Protein AF-0000000066706378 (afdb_homodimer)

Structure (mmCIF, N/CA/C/O backbone):
data_AF-0000000066706378-model_v1
#
loop_
_entity.id
_entity.type
_entity.pdbx_description
1 polymer 'WIF domain-containing protein'
#
loop_
_atom_site.group_PDB
_atom_site.id
_atom_site.type_symbol
_atom_site.label_atom_id
_atom_site.label_alt_id
_atom_site.label_comp_id
_atom_site.label_asym_id
_atom_site.label_entity_id
_atom_site.label_seq_id
_atom_site.pdbx_PDB_ins_code
_atom_site.Cartn_x
_atom_site.Cartn_y
_atom_site.Cartn_z
_atom_site.occupancy
_atom_site.B_iso_or_equiv
_atom_site.auth_seq_id
_atom_site.auth_comp_id
_atom_site.auth_asym_id
_atom_site.auth_atom_id
_atom_site.pdbx_PDB_model_num
ATOM 1 N N . MET A 1 1 ? 3.412 -16.844 8.828 1 58.19 1 MET A N 1
ATOM 2 C CA . MET A 1 1 ? 3.039 -16.953 7.422 1 58.19 1 MET A CA 1
ATOM 3 C C . MET A 1 1 ? 4.176 -16.5 6.516 1 58.19 1 MET A C 1
ATOM 5 O O . MET A 1 1 ? 4.812 -15.477 6.777 1 58.19 1 MET A O 1
ATOM 9 N N . ILE A 1 2 ? 4.672 -17.453 5.68 1 81.69 2 ILE A N 1
ATOM 10 C CA . ILE A 1 2 ? 5.859 -17.172 4.887 1 81.69 2 ILE A CA 1
ATOM 11 C C . ILE A 1 2 ? 5.453 -16.547 3.551 1 81.69 2 ILE A C 1
ATOM 13 O O . ILE A 1 2 ? 4.691 -17.156 2.789 1 81.69 2 ILE A O 1
ATOM 17 N N . ARG A 1 3 ? 5.906 -15.391 3.307 1 87.81 3 ARG A N 1
ATOM 18 C CA . ARG A 1 3 ? 5.648 -14.688 2.055 1 87.81 3 ARG A CA 1
ATOM 19 C C . ARG A 1 3 ? 6.484 -15.258 0.917 1 87.81 3 ARG A C 1
ATOM 21 O O . ARG A 1 3 ? 7.703 -15.398 1.042 1 87.81 3 ARG A O 1
ATOM 28 N N . THR A 1 4 ? 5.785 -15.656 -0.143 1 93.62 4 THR A N 1
ATOM 29 C CA . THR A 1 4 ? 6.477 -16.125 -1.337 1 93.62 4 THR A CA 1
ATOM 30 C C . THR A 1 4 ? 6.672 -14.984 -2.334 1 93.62 4 THR A C 1
ATOM 32 O O . THR A 1 4 ? 7.742 -14.852 -2.928 1 93.62 4 THR A O 1
ATOM 35 N N . LEU A 1 5 ? 5.668 -14.172 -2.496 1 97.62 5 LEU A N 1
ATOM 36 C CA . LEU A 1 5 ? 5.703 -13.023 -3.396 1 97.62 5 LEU A CA 1
ATOM 37 C C . LEU A 1 5 ? 4.883 -11.867 -2.836 1 97.62 5 LEU A C 1
ATOM 39 O O . LEU A 1 5 ? 3.738 -12.062 -2.418 1 97.62 5 LEU A O 1
ATOM 43 N N . GLY A 1 6 ? 5.441 -10.68 -2.811 1 96.5 6 GLY A N 1
ATOM 44 C CA . GLY A 1 6 ? 4.664 -9.555 -2.318 1 96.5 6 GLY A CA 1
ATOM 45 C C . GLY A 1 6 ? 5.34 -8.219 -2.547 1 96.5 6 GLY A C 1
ATOM 46 O O . GLY A 1 6 ? 6.383 -8.148 -3.195 1 96.5 6 GLY A O 1
ATOM 47 N N . LEU A 1 7 ? 4.668 -7.141 -2.09 1 94.81 7 LEU A N 1
ATOM 48 C CA . LEU A 1 7 ? 5.121 -5.758 -2.164 1 94.81 7 LEU A CA 1
ATOM 49 C C . LEU A 1 7 ? 5.117 -5.109 -0.784 1 94.81 7 LEU A C 1
ATOM 51 O O . LEU A 1 7 ? 4.207 -5.344 0.016 1 94.81 7 LEU A O 1
ATOM 55 N N . ASP A 1 8 ? 6.215 -4.344 -0.589 1 91.19 8 ASP A N 1
ATOM 56 C CA . ASP A 1 8 ? 6.195 -3.43 0.549 1 91.19 8 ASP A CA 1
ATOM 57 C C . ASP A 1 8 ? 6.008 -1.985 0.09 1 91.19 8 ASP A C 1
ATOM 59 O O . ASP A 1 8 ? 6.832 -1.457 -0.663 1 91.19 8 ASP A O 1
ATOM 63 N N . VAL A 1 9 ? 4.992 -1.391 0.544 1 89.06 9 VAL A N 1
ATOM 64 C CA . VAL A 1 9 ? 4.641 -0.058 0.067 1 89.06 9 VAL A CA 1
ATOM 65 C C . VAL A 1 9 ? 4.641 0.927 1.234 1 89.06 9 VAL A C 1
ATOM 67 O O . VAL A 1 9 ? 4.16 0.609 2.324 1 89.06 9 VAL A O 1
ATOM 70 N N . GLN A 1 10 ? 5.262 2.018 0.931 1 87.69 10 GLN A N 1
ATOM 71 C CA . GLN A 1 10 ? 5.234 3.104 1.903 1 87.69 10 GLN A CA 1
ATOM 72 C C . GLN A 1 10 ? 4.395 4.273 1.396 1 87.69 10 GLN A C 1
ATOM 74 O O . GLN A 1 10 ? 4.609 4.762 0.284 1 87.69 10 GLN A O 1
ATOM 79 N N . LEU A 1 11 ? 3.443 4.699 2.182 1 91 11 LEU A N 1
ATOM 80 C CA . LEU A 1 11 ? 2.66 5.902 1.92 1 91 11 LEU A CA 1
ATOM 81 C C . LEU A 1 11 ? 3.039 7.02 2.889 1 91 11 LEU A C 1
ATOM 83 O O . LEU A 1 11 ? 2.732 6.941 4.082 1 91 11 LEU A O 1
ATOM 87 N N . ASN A 1 12 ? 3.727 7.984 2.291 1 92.31 12 ASN A N 1
ATOM 88 C CA . ASN A 1 12 ? 4.148 9.117 3.104 1 92.31 12 ASN A CA 1
ATOM 89 C C . ASN A 1 12 ? 3.207 10.312 2.941 1 92.31 12 ASN A C 1
ATOM 91 O O . ASN A 1 12 ? 3.275 11.031 1.945 1 92.31 12 ASN A O 1
ATOM 95 N N . TYR A 1 13 ? 2.41 10.57 3.963 1 96.31 13 TYR A N 1
ATOM 96 C CA . TYR A 1 13 ? 1.39 11.609 3.873 1 96.31 13 TYR A CA 1
ATOM 97 C C . TYR A 1 13 ? 1.967 12.977 4.23 1 96.31 13 TYR A C 1
ATOM 99 O O . TYR A 1 13 ? 1.551 14 3.676 1 96.31 13 TYR A O 1
ATOM 107 N N . ILE A 1 14 ? 2.852 12.961 5.227 1 96.25 14 ILE A N 1
ATOM 108 C CA . ILE A 1 14 ? 3.568 14.172 5.609 1 96.25 14 ILE A CA 1
ATOM 109 C C . ILE A 1 14 ? 5.07 13.891 5.645 1 96.25 14 ILE A C 1
ATOM 111 O O . ILE A 1 14 ? 5.512 12.93 6.27 1 96.25 14 ILE A O 1
ATOM 115 N N . GLU A 1 15 ? 5.793 14.734 4.918 1 92.12 15 GLU A N 1
ATOM 116 C CA . GLU A 1 15 ? 7.254 14.664 4.914 1 92.12 15 GLU A CA 1
ATOM 117 C C . GLU A 1 15 ? 7.867 16.016 5.262 1 92.12 15 GLU A C 1
ATOM 119 O O . GLU A 1 15 ? 7.582 17.016 4.602 1 92.12 15 GLU A O 1
ATOM 124 N N . ASN A 1 16 ? 8.625 16 6.305 1 85.75 16 ASN A N 1
ATOM 125 C CA . ASN A 1 16 ? 9.281 17.219 6.75 1 85.75 16 ASN A CA 1
ATOM 126 C C . ASN A 1 16 ? 8.266 18.328 7.043 1 85.75 16 ASN A C 1
ATOM 128 O O . ASN A 1 16 ? 8.508 19.5 6.738 1 85.75 16 ASN A O 1
ATOM 132 N N . GLY A 1 17 ? 7.07 17.844 7.492 1 84.69 17 GLY A N 1
ATOM 133 C CA . GLY A 1 17 ? 6.039 18.812 7.859 1 84.69 17 GLY A CA 1
ATOM 134 C C . GLY A 1 17 ? 5.176 19.234 6.684 1 84.69 17 GLY A C 1
ATOM 135 O O . GLY A 1 17 ? 4.219 19.984 6.855 1 84.69 17 GLY A O 1
ATOM 136 N N . PHE A 1 18 ? 5.496 18.75 5.547 1 89.81 18 PHE A N 1
ATOM 137 C CA . PHE A 1 18 ? 4.734 19.109 4.355 1 89.81 18 PHE A CA 1
ATOM 138 C C . PHE A 1 18 ? 3.85 17.953 3.914 1 89.81 18 PHE A C 1
ATOM 140 O O . PHE A 1 18 ? 4.297 16.812 3.861 1 89.81 18 PHE A O 1
ATOM 147 N N . VAL A 1 19 ? 2.613 18.359 3.58 1 95.31 19 VAL A N 1
ATOM 148 C CA . VAL A 1 19 ? 1.642 17.359 3.146 1 95.31 19 VAL A CA 1
ATOM 149 C C . VAL A 1 19 ? 1.973 16.891 1.729 1 95.31 19 VAL A C 1
ATOM 151 O O . VAL A 1 19 ? 2.195 17.719 0.837 1 95.31 19 VAL A O 1
ATOM 154 N N . ASN A 1 20 ? 2.045 15.578 1.586 1 92.25 20 ASN A N 1
ATOM 155 C CA . ASN A 1 20 ? 2.156 15.008 0.248 1 92.25 20 ASN A CA 1
ATOM 156 C C . ASN A 1 20 ? 0.795 14.922 -0.44 1 92.25 20 ASN A C 1
ATOM 158 O O . ASN A 1 20 ? 0.028 13.992 -0.195 1 92.25 20 ASN A O 1
ATOM 162 N N . LEU A 1 21 ? 0.526 15.844 -1.298 1 87.56 21 LEU A N 1
ATOM 163 C CA . LEU A 1 21 ? -0.794 15.969 -1.904 1 87.56 21 LEU A CA 1
ATOM 164 C C . LEU A 1 21 ? -1.111 14.758 -2.773 1 87.56 21 LEU A C 1
ATOM 166 O O . LEU A 1 21 ? -2.277 14.391 -2.932 1 87.56 21 LEU A O 1
ATOM 170 N N . TYR A 1 22 ? -0.114 14.195 -3.256 1 82.5 22 TYR A N 1
ATOM 171 C CA . TYR A 1 22 ? -0.312 13.023 -4.102 1 82.5 22 TYR A CA 1
ATOM 172 C C . TYR A 1 22 ? -0.734 11.82 -3.273 1 82.5 22 TYR A C 1
ATOM 174 O O . TYR A 1 22 ? -1.646 11.086 -3.654 1 82.5 22 TYR A O 1
ATOM 182 N N . SER A 1 23 ? -0.077 11.664 -2.219 1 88.19 23 SER A N 1
ATOM 183 C CA . SER A 1 23 ? -0.324 10.5 -1.369 1 88.19 23 SER A CA 1
ATOM 184 C C . SER A 1 23 ? -1.689 10.594 -0.695 1 88.19 23 SER A C 1
ATOM 186 O O . SER A 1 23 ? -2.305 9.57 -0.389 1 88.19 23 SER A O 1
ATOM 188 N N . VAL A 1 24 ? -2.18 11.773 -0.604 1 93.25 24 VAL A N 1
ATOM 189 C CA . VAL A 1 24 ? -3.428 11.922 0.136 1 93.25 24 VAL A CA 1
ATOM 190 C C . VAL A 1 24 ? -4.609 11.906 -0.832 1 93.25 24 VAL A C 1
ATOM 192 O O . VAL A 1 24 ? -5.762 11.789 -0.413 1 93.25 24 VAL A O 1
ATOM 195 N N . LYS A 1 25 ? -4.34 11.984 -2.031 1 88.5 25 LYS A N 1
ATOM 196 C CA . LYS A 1 25 ? -5.363 12.203 -3.051 1 88.5 25 LYS A CA 1
ATOM 197 C C . LYS A 1 25 ? -6.23 10.969 -3.238 1 88.5 25 LYS A C 1
ATOM 199 O O . LYS A 1 25 ? -7.441 11.07 -3.436 1 88.5 25 LYS A O 1
ATOM 204 N N . PHE A 1 26 ? -5.688 9.812 -3.188 1 86.56 26 PHE A N 1
ATOM 205 C CA . PHE A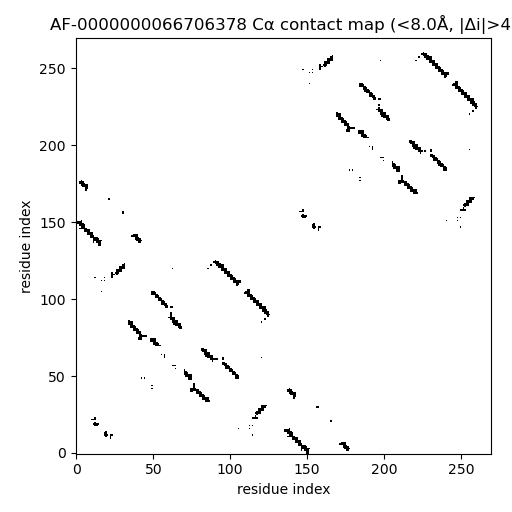 1 26 ? -6.418 8.594 -3.533 1 86.56 26 PHE A CA 1
ATOM 206 C C . PHE A 1 26 ? -6.75 7.789 -2.283 1 86.56 26 PHE A C 1
ATOM 208 O O . PHE A 1 26 ? -5.949 7.723 -1.35 1 86.56 26 PHE A O 1
ATOM 215 N N . PRO A 1 27 ? -7.895 7.152 -2.395 1 91.75 27 PRO A N 1
ATOM 216 C CA . PRO A 1 27 ? -8.273 6.348 -1.233 1 91.75 27 PRO A CA 1
ATOM 217 C C . PRO A 1 27 ? -7.438 5.078 -1.093 1 91.75 27 PRO A C 1
ATOM 219 O O . PRO A 1 27 ? -7.012 4.5 -2.096 1 91.75 27 PRO A O 1
ATOM 222 N N . TYR A 1 28 ? -7.23 4.715 0.095 1 91.62 28 TYR A N 1
ATOM 223 C CA . TYR A 1 28 ? -6.617 3.428 0.403 1 91.62 28 TYR A CA 1
ATOM 224 C C . TYR A 1 28 ? -7.676 2.363 0.664 1 91.62 28 TYR A C 1
ATOM 226 O O . TYR A 1 28 ? -8.523 2.525 1.546 1 91.62 28 TYR A O 1
ATOM 234 N N . ARG A 1 29 ? -7.555 1.325 -0.078 1 90.5 29 ARG A N 1
ATOM 235 C CA . ARG A 1 29 ? -8.523 0.241 0.059 1 90.5 29 ARG A CA 1
ATOM 236 C C . ARG A 1 29 ? -8.07 -0.768 1.109 1 90.5 29 ARG A C 1
ATOM 238 O O . ARG A 1 29 ? -6.922 -1.212 1.097 1 90.5 29 ARG A O 1
ATOM 245 N N . ILE A 1 30 ? -9.047 -1.119 1.934 1 92.06 30 ILE A N 1
ATOM 246 C CA . ILE A 1 30 ? -8.781 -2.07 3.008 1 92.06 30 ILE A CA 1
ATOM 247 C C . ILE A 1 30 ? -9.625 -3.328 2.801 1 92.06 30 ILE A C 1
ATOM 249 O O . ILE A 1 30 ? -10.852 -3.289 2.924 1 92.06 30 ILE A O 1
ATOM 253 N N . ASN A 1 31 ? -8.953 -4.391 2.582 1 87.75 31 ASN A N 1
ATOM 254 C CA . ASN A 1 31 ? -9.648 -5.645 2.324 1 87.75 31 ASN A CA 1
ATOM 255 C C . ASN A 1 31 ? -10.391 -6.137 3.564 1 87.75 31 ASN A C 1
ATOM 257 O O . ASN A 1 31 ? -10.047 -5.766 4.688 1 87.75 31 ASN A O 1
ATOM 261 N N . SER A 1 32 ? -11.289 -7.023 3.322 1 87.56 32 SER A N 1
ATOM 262 C CA . SER A 1 32 ? -12.117 -7.535 4.406 1 87.56 32 SER A CA 1
ATOM 263 C C . SER A 1 32 ? -11.289 -8.305 5.426 1 87.56 32 SER A C 1
ATOM 265 O O . SER A 1 32 ? -11.617 -8.328 6.613 1 87.56 32 SER A O 1
ATOM 267 N N . SER A 1 33 ? -10.195 -8.859 4.934 1 82.94 33 SER A N 1
ATOM 268 C CA . SER A 1 33 ? -9.375 -9.703 5.797 1 82.94 33 SER A CA 1
ATOM 269 C C . SER A 1 33 ? -8.461 -8.859 6.684 1 82.94 33 SER A C 1
ATOM 271 O O . SER A 1 33 ? -7.828 -9.375 7.602 1 82.94 33 SER A O 1
ATOM 273 N N . ILE A 1 34 ? -8.375 -7.637 6.379 1 87 34 ILE A N 1
ATOM 274 C CA . ILE A 1 34 ? -7.531 -6.727 7.145 1 87 34 ILE A CA 1
ATOM 275 C C . ILE A 1 34 ? -8.375 -5.988 8.18 1 87 34 ILE A C 1
ATOM 277 O O . ILE A 1 34 ? -9.398 -5.391 7.84 1 87 34 ILE A O 1
ATOM 281 N N . SER A 1 35 ? -7.906 -6.016 9.367 1 90.69 35 SER A N 1
ATOM 282 C CA . SER A 1 35 ? -8.75 -5.457 10.414 1 90.69 35 SER A CA 1
ATOM 283 C C . SER A 1 35 ? -8.227 -4.109 10.891 1 90.69 35 SER A C 1
ATOM 285 O O . SER A 1 35 ? -8.93 -3.371 11.586 1 90.69 35 SER A O 1
ATOM 287 N N . TYR A 1 36 ? -7.031 -3.848 10.555 1 94.19 36 TYR A N 1
ATOM 288 C CA . TYR A 1 36 ? -6.516 -2.568 11.031 1 94.19 36 TYR A CA 1
ATOM 289 C C . TYR A 1 36 ? -5.488 -2.004 10.062 1 94.19 36 TYR A C 1
ATOM 291 O O . TYR A 1 36 ? -4.918 -2.74 9.25 1 94.19 36 TYR A O 1
ATOM 299 N N . VAL A 1 37 ? -5.285 -0.715 10.211 1 95.5 37 VAL A N 1
ATOM 300 C CA . VAL A 1 3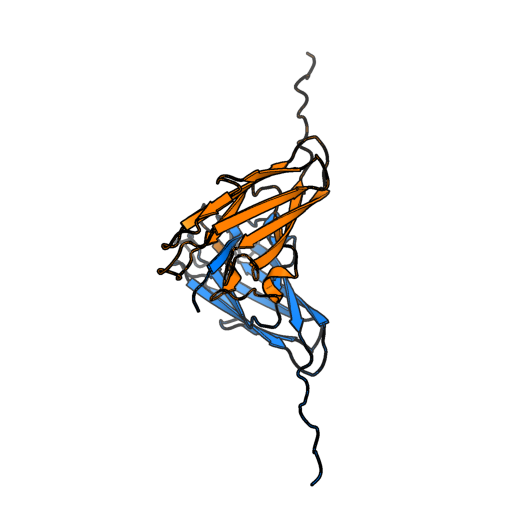7 ? -4.219 0.002 9.516 1 95.5 37 VAL A CA 1
ATOM 301 C C . VAL A 1 37 ? -3.246 0.595 10.539 1 95.5 37 VAL A C 1
ATOM 303 O O . VAL A 1 37 ? -3.666 1.205 11.523 1 95.5 37 VAL A O 1
ATOM 306 N N . GLN A 1 38 ? -1.994 0.413 10.258 1 96.31 38 GLN A N 1
ATOM 307 C CA . GLN A 1 38 ? -0.98 0.912 11.18 1 96.31 38 GLN A CA 1
ATOM 308 C C . GLN A 1 38 ? -0.273 2.139 10.609 1 96.31 38 GLN A C 1
ATOM 310 O O . GLN A 1 38 ? 0.337 2.068 9.539 1 96.31 38 GLN A O 1
ATOM 315 N N . PHE A 1 39 ? -0.291 3.178 11.359 1 97.62 39 PHE A N 1
ATOM 316 C CA . PHE A 1 39 ? 0.39 4.422 11.016 1 97.62 39 PHE A CA 1
ATOM 317 C C . PHE A 1 39 ? 1.718 4.535 11.758 1 97.62 39 PHE A C 1
ATOM 319 O O . PHE A 1 39 ? 1.888 3.953 12.828 1 97.62 39 PHE A O 1
ATOM 326 N N . SER A 1 40 ? 2.641 5.254 11.164 1 97.31 40 SER A N 1
ATOM 327 C CA . SER A 1 40 ? 3.855 5.711 11.828 1 97.31 40 SER A CA 1
ATOM 328 C C . SER A 1 40 ? 3.99 7.227 11.758 1 97.31 40 SER A C 1
ATOM 330 O O . SER A 1 40 ? 3.664 7.84 10.742 1 97.31 40 SER A O 1
ATOM 332 N N . TRP A 1 41 ? 4.48 7.754 12.922 1 97.12 41 TRP A N 1
ATOM 333 C CA . TRP A 1 41 ? 4.57 9.211 12.914 1 97.12 41 TRP A CA 1
ATOM 334 C C . TRP A 1 41 ? 5.562 9.695 13.969 1 97.12 41 TRP A C 1
ATOM 336 O O . TRP A 1 41 ? 5.871 8.969 14.922 1 97.12 41 TRP A O 1
ATOM 346 N N . ASN A 1 42 ? 6.098 10.867 13.695 1 96.94 42 ASN A N 1
ATOM 347 C CA . ASN A 1 42 ? 6.918 11.602 14.656 1 96.94 42 ASN A CA 1
ATOM 348 C C . ASN A 1 42 ? 7.098 13.062 14.234 1 96.94 42 ASN A C 1
ATOM 350 O O . ASN A 1 42 ? 6.73 13.438 13.117 1 96.94 42 ASN A O 1
ATOM 354 N N . THR A 1 43 ? 7.613 13.844 15.109 1 95.12 43 THR A N 1
ATOM 355 C CA . THR A 1 43 ? 8 15.219 14.797 1 95.12 43 THR A CA 1
ATOM 356 C C . THR A 1 43 ? 9.461 15.461 15.164 1 95.12 43 THR A C 1
ATOM 358 O O . THR A 1 43 ? 9.984 14.852 16.094 1 95.12 43 THR A O 1
ATOM 361 N N . LYS A 1 44 ? 10.039 16.328 14.414 1 93.25 44 LYS A N 1
ATOM 362 C CA . LYS A 1 44 ? 11.414 16.719 14.695 1 93.25 44 LYS A CA 1
ATOM 363 C C . LYS A 1 44 ? 11.477 18.078 15.406 1 93.25 44 LYS A C 1
ATOM 365 O O . LYS A 1 44 ? 12.562 18.594 15.664 1 93.25 44 LYS A O 1
ATOM 370 N N . VAL A 1 45 ? 10.383 18.547 15.641 1 92.5 45 VAL A N 1
ATOM 371 C CA . VAL A 1 45 ? 10.312 19.812 16.375 1 92.5 45 VAL A CA 1
ATOM 372 C C . VAL A 1 45 ? 10.586 19.562 17.859 1 92.5 45 VAL A C 1
ATOM 374 O O . VAL A 1 45 ? 9.742 19.016 18.562 1 92.5 45 VAL A O 1
ATOM 377 N N . VAL A 1 46 ? 11.727 20.047 18.312 1 92.56 46 VAL A N 1
ATOM 378 C CA . VAL A 1 46 ? 12.148 19.703 19.672 1 92.56 46 VAL A CA 1
ATOM 379 C C . VAL A 1 46 ? 11.898 20.891 20.609 1 92.56 46 VAL A C 1
ATOM 381 O O . VAL A 1 46 ? 11.875 20.719 21.828 1 92.56 46 VAL A O 1
ATOM 384 N N . ASN A 1 47 ? 11.711 22.047 20.094 1 93.69 47 ASN A N 1
ATOM 385 C CA . ASN A 1 47 ? 11.633 23.234 20.922 1 93.69 47 ASN A CA 1
ATOM 386 C C . ASN A 1 47 ? 10.219 23.453 21.453 1 93.69 47 ASN A C 1
ATOM 388 O O . ASN A 1 47 ? 10.008 24.312 22.328 1 93.69 47 ASN A O 1
ATOM 392 N N . ARG A 1 48 ? 9.289 22.828 20.953 1 94.5 48 ARG A N 1
ATOM 393 C CA . ARG A 1 48 ? 7.922 22.875 21.453 1 94.5 48 ARG A CA 1
ATOM 394 C C . ARG A 1 48 ? 7.168 21.594 21.125 1 94.5 48 ARG A C 1
ATOM 396 O O . ARG A 1 48 ? 7.539 20.875 20.188 1 94.5 48 ARG A O 1
ATOM 403 N N . SER A 1 49 ? 6.047 21.453 21.828 1 96.31 49 SER A N 1
ATOM 404 C CA . SER A 1 49 ? 5.207 20.297 21.531 1 96.31 49 SER A CA 1
ATOM 405 C C . SER A 1 49 ? 4.316 20.562 20.312 1 96.31 49 SER A C 1
ATOM 407 O O . SER A 1 49 ? 3.77 21.656 20.156 1 96.31 49 SER A O 1
ATOM 409 N N . VAL A 1 50 ? 4.238 19.547 19.531 1 96.81 50 VAL A N 1
ATOM 410 C CA . VAL A 1 50 ? 3.266 19.562 18.438 1 96.81 50 VAL A CA 1
ATOM 411 C C . VAL A 1 50 ? 2.021 18.781 18.844 1 96.81 50 VAL A C 1
ATOM 413 O O . VAL A 1 50 ? 2.104 17.594 19.141 1 96.81 50 VAL A O 1
ATOM 416 N N . HIS A 1 51 ? 0.906 19.453 18.828 1 98.06 51 HIS A N 1
ATOM 417 C CA . HIS A 1 51 ? -0.345 18.812 19.219 1 98.06 51 HIS A CA 1
ATOM 418 C C . HIS A 1 51 ? -1.115 18.312 18 1 98.06 51 HIS A C 1
ATOM 420 O O . HIS A 1 51 ? -1.027 18.906 16.922 1 98.06 51 HIS A O 1
ATOM 426 N N . TYR A 1 52 ? -1.842 17.234 18.234 1 98.19 52 TYR A N 1
ATOM 427 C CA . TYR A 1 52 ? -2.662 16.703 17.156 1 98.19 52 TYR A CA 1
ATOM 428 C C . TYR A 1 52 ? -4.117 16.562 17.594 1 98.19 52 TYR A C 1
ATOM 430 O O . TYR A 1 52 ? -4.406 16.469 18.781 1 98.19 52 TYR A O 1
ATOM 438 N N . THR A 1 53 ? -4.973 16.594 16.625 1 98.56 53 THR A N 1
ATOM 439 C CA . THR A 1 53 ? -6.371 16.188 16.719 1 98.56 53 THR A CA 1
ATOM 440 C C . THR A 1 53 ? -6.723 15.211 15.586 1 98.56 53 THR A C 1
ATOM 442 O O . THR A 1 53 ? -6.391 15.453 14.43 1 98.56 53 THR A O 1
ATOM 445 N N . ILE A 1 54 ? -7.355 14.086 15.906 1 98.75 54 ILE A N 1
ATOM 446 C CA . ILE A 1 54 ? -7.805 13.109 14.922 1 98.75 54 ILE A CA 1
ATOM 447 C C . ILE A 1 54 ? -9.328 13.008 14.961 1 98.75 54 ILE A C 1
ATOM 449 O O . ILE A 1 54 ? -9.922 12.867 16.031 1 98.75 54 ILE A O 1
ATOM 453 N N . ARG A 1 55 ? -9.898 13.102 13.82 1 98.56 55 ARG A N 1
ATOM 454 C CA . ARG A 1 55 ? -11.336 12.922 13.672 1 98.56 55 ARG A CA 1
ATOM 455 C C . ARG A 1 55 ? -11.648 11.891 12.586 1 98.56 55 ARG A C 1
ATOM 457 O O . ARG A 1 55 ? -11.148 11.992 11.461 1 98.56 55 ARG A O 1
ATOM 464 N N . ILE A 1 56 ? -12.477 10.93 12.945 1 98.44 56 ILE A N 1
ATOM 465 C CA . ILE A 1 56 ? -12.859 9.891 12 1 98.44 56 ILE A CA 1
ATOM 466 C C . ILE A 1 56 ? -14.344 9.992 11.68 1 98.44 56 ILE A C 1
ATOM 468 O O . ILE A 1 56 ? -15.18 10.047 12.594 1 98.44 56 ILE A O 1
ATOM 472 N N . ILE A 1 57 ? -14.594 10.047 10.406 1 97.75 57 ILE A N 1
ATOM 473 C CA . ILE A 1 57 ? -15.969 10.172 9.938 1 97.75 57 ILE A CA 1
ATOM 474 C C . ILE A 1 57 ? -16.359 8.93 9.133 1 97.75 57 ILE A C 1
ATOM 476 O O . ILE A 1 57 ? -15.648 8.539 8.203 1 97.75 57 ILE A O 1
ATOM 480 N N . THR A 1 58 ? -17.438 8.312 9.523 1 96.38 58 THR A N 1
ATOM 481 C CA . THR A 1 58 ? -18.016 7.207 8.773 1 96.38 58 THR A CA 1
ATOM 482 C C . THR A 1 58 ? -19.359 7.609 8.164 1 96.38 58 THR A C 1
ATOM 484 O O . THR A 1 58 ? -20.141 8.336 8.789 1 96.38 58 THR A O 1
ATOM 487 N N . TYR A 1 59 ? -19.641 7.055 7 1 94.94 59 TYR A N 1
ATOM 488 C CA . TYR A 1 59 ? -20.859 7.434 6.289 1 94.94 59 TYR A CA 1
ATOM 489 C C . TYR A 1 59 ? -21.891 6.312 6.336 1 94.94 59 TYR A C 1
ATOM 491 O O . TYR A 1 59 ? -23.031 6.48 5.871 1 94.94 59 TYR A O 1
ATOM 499 N N . ASP A 1 60 ? -21.516 5.207 6.777 1 95 60 ASP A N 1
ATOM 500 C CA . ASP A 1 60 ? -22.375 4.035 6.922 1 95 60 ASP A CA 1
ATOM 501 C C . ASP A 1 60 ? -22.078 3.307 8.234 1 95 60 ASP A C 1
ATOM 503 O O . ASP A 1 60 ? -20.922 3.178 8.641 1 95 60 ASP A O 1
ATOM 507 N N . ASN A 1 61 ? -23.109 2.801 8.859 1 93.69 61 ASN A N 1
ATOM 508 C CA . ASN A 1 61 ? -22.969 2.158 10.164 1 93.69 61 ASN A CA 1
ATOM 509 C C . ASN A 1 61 ? -22.453 0.73 10.031 1 93.69 61 ASN A C 1
ATOM 511 O O . ASN A 1 61 ? -22.188 0.06 11.031 1 93.69 61 ASN A O 1
ATOM 515 N N . SER A 1 62 ? -22.219 0.367 8.82 1 94.56 62 SER A N 1
ATOM 516 C CA . SER A 1 62 ? -21.766 -1 8.586 1 94.56 62 SER A CA 1
ATOM 517 C C . SER A 1 62 ? -20.281 -1.145 8.898 1 94.56 62 SER A C 1
ATOM 519 O O . SER A 1 62 ? -19.75 -2.258 8.922 1 94.56 62 SER A O 1
ATOM 521 N N . VAL A 1 63 ? -19.625 -0.073 9.102 1 96.06 63 VAL A N 1
ATOM 522 C CA . VAL A 1 63 ? -18.219 -0.108 9.477 1 96.06 63 VAL A CA 1
ATOM 523 C C . VAL A 1 63 ? -17.969 0.827 10.656 1 96.06 63 VAL A C 1
ATOM 525 O O . VAL A 1 63 ? -18.484 1.942 10.695 1 96.06 63 VAL A O 1
ATOM 528 N N . THR A 1 64 ? -17.188 0.344 11.594 1 95.81 64 THR A N 1
ATOM 529 C CA . THR A 1 64 ? -16.844 1.141 12.766 1 95.81 64 THR A CA 1
ATOM 530 C C . THR A 1 64 ? -15.336 1.243 12.93 1 95.81 64 THR A C 1
ATOM 532 O O . THR A 1 64 ? -14.664 0.238 13.164 1 95.81 64 THR A O 1
ATOM 535 N N . PRO A 1 65 ? -14.859 2.402 12.836 1 97.06 65 PRO A N 1
ATOM 536 C CA . PRO A 1 65 ? -13.438 2.604 13.125 1 97.06 65 PRO A CA 1
ATOM 537 C C . PRO A 1 65 ? -13.156 2.727 14.625 1 97.06 65 PRO A C 1
ATOM 539 O O . PRO A 1 65 ? -13.961 3.305 15.359 1 97.06 65 PRO A O 1
ATOM 542 N N . LEU A 1 66 ? -12.062 2.15 15.031 1 97.19 66 LEU A N 1
ATOM 543 C CA . LEU A 1 66 ? -11.602 2.248 16.406 1 97.19 66 LEU A CA 1
ATOM 544 C C . LEU A 1 66 ? -10.18 2.811 16.469 1 97.19 66 LEU A C 1
ATOM 546 O O . LEU A 1 66 ? -9.234 2.164 16.016 1 97.19 66 LEU A O 1
ATOM 550 N N . LEU A 1 67 ? -10.117 3.986 16.984 1 97.81 67 LEU A N 1
ATOM 551 C CA . LEU A 1 67 ? -8.82 4.625 17.156 1 97.81 67 LEU A CA 1
ATOM 552 C C . LEU A 1 67 ? -8.156 4.137 18.453 1 97.81 67 LEU A C 1
ATOM 554 O O . LEU A 1 67 ? -8.711 4.281 19.531 1 97.81 67 LEU A O 1
ATOM 558 N N . ARG A 1 68 ? -6.898 3.645 18.359 1 96.56 68 ARG A N 1
ATOM 559 C CA . ARG A 1 68 ? -6.25 3.018 19.516 1 96.56 68 ARG A CA 1
ATOM 560 C C . ARG A 1 68 ? -5.309 3.994 20.203 1 96.56 68 ARG A C 1
ATOM 562 O O . ARG A 1 68 ? -4.34 3.58 20.844 1 96.56 68 ARG A O 1
ATOM 569 N N . ILE A 1 69 ? -5.461 5.207 20.047 1 97.81 69 ILE A N 1
ATOM 570 C CA . ILE A 1 69 ? -4.805 6.305 20.75 1 97.81 69 ILE A CA 1
ATOM 571 C C . ILE A 1 69 ? -5.82 7.406 21.047 1 97.81 69 ILE A C 1
ATOM 573 O O . ILE A 1 69 ? -6.926 7.406 20.5 1 97.81 69 ILE A O 1
ATOM 577 N N . PRO A 1 70 ? -5.492 8.281 21.953 1 98.31 70 PRO A N 1
ATOM 578 C CA . PRO A 1 70 ? -6.398 9.414 22.141 1 98.31 70 PRO A CA 1
ATOM 579 C C . PRO A 1 70 ? -6.598 10.234 20.875 1 98.31 70 PRO A C 1
ATOM 581 O O . PRO A 1 70 ? -5.68 10.344 20.062 1 98.31 70 PRO A O 1
ATOM 584 N N . SER A 1 71 ? -7.789 10.836 20.734 1 98.38 71 SER A N 1
ATOM 585 C CA . SER A 1 71 ? -8.109 11.625 19.562 1 98.38 71 SER A CA 1
ATOM 586 C C . SER A 1 71 ? -7.352 12.953 19.562 1 98.38 71 SER A C 1
ATOM 588 O O . SER A 1 71 ? -7.289 13.641 18.531 1 98.38 71 SER A O 1
ATOM 590 N N . THR A 1 72 ? -6.867 13.328 20.766 1 98.56 72 THR A N 1
ATOM 591 C CA . THR A 1 72 ? -6.012 14.5 20.891 1 98.56 72 THR A CA 1
ATOM 592 C C . THR A 1 72 ? -4.785 14.188 21.734 1 98.56 72 THR A C 1
ATOM 594 O O . THR A 1 72 ? -4.828 13.305 22.594 1 98.56 72 THR A O 1
ATOM 597 N N . GLY A 1 73 ? -3.699 14.82 21.438 1 98.25 73 GLY A N 1
ATOM 598 C CA . GLY A 1 73 ? -2.484 14.609 22.203 1 98.25 73 GLY A CA 1
ATOM 599 C C . GLY A 1 73 ? -1.264 15.258 21.578 1 98.25 73 GLY A C 1
ATOM 600 O O . GLY A 1 73 ? -1.375 16.297 20.922 1 98.25 73 GLY A O 1
ATOM 601 N N . LYS A 1 74 ? -0.122 14.75 21.969 1 98 74 LYS A N 1
ATOM 602 C CA . LYS A 1 74 ? 1.153 15.258 21.469 1 98 74 LYS A CA 1
ATOM 603 C C . LYS A 1 74 ? 1.792 14.266 20.5 1 98 74 LYS A C 1
ATOM 605 O O . LYS A 1 74 ? 1.762 13.055 20.719 1 98 74 LYS A O 1
ATOM 610 N N . VAL A 1 75 ? 2.33 14.789 19.469 1 97.31 75 VAL A N 1
ATOM 611 C CA . VAL A 1 75 ? 3.088 13.961 18.531 1 97.31 75 VAL A CA 1
ATOM 612 C C . VAL A 1 75 ? 4.414 13.555 19.172 1 97.31 75 VAL A C 1
ATOM 614 O O . VAL A 1 75 ? 5.117 14.383 19.75 1 97.31 75 VAL A O 1
ATOM 617 N N . PRO A 1 76 ? 4.785 12.344 19.062 1 97.75 76 PRO A N 1
ATOM 618 C CA . PRO A 1 76 ? 6.023 11.906 19.703 1 97.75 76 PRO A CA 1
ATOM 619 C C . PRO A 1 76 ? 7.273 12.398 18.984 1 97.75 76 PRO A C 1
ATOM 621 O O . PRO A 1 76 ? 7.242 12.633 17.781 1 97.75 76 PRO A O 1
ATOM 624 N N . LEU A 1 77 ? 8.391 12.453 19.703 1 96.19 77 LEU A N 1
ATOM 625 C CA . LEU A 1 77 ? 9.68 12.852 19.141 1 96.19 77 LEU A CA 1
ATOM 626 C C . LEU A 1 77 ? 10.391 11.672 18.5 1 96.19 77 LEU A C 1
ATOM 628 O O . LEU A 1 77 ? 11.211 11.852 17.594 1 96.19 77 LEU A O 1
ATOM 632 N N . LYS A 1 78 ? 10.109 10.523 18.969 1 96.31 78 LYS A N 1
ATOM 633 C CA . LYS A 1 78 ? 10.617 9.305 18.344 1 96.31 78 LYS A CA 1
ATOM 634 C C . LYS A 1 78 ? 9.555 8.664 17.453 1 96.31 78 LYS A C 1
ATOM 636 O O . LYS A 1 78 ? 8.359 8.883 17.641 1 96.31 78 LYS A O 1
ATOM 641 N N . ILE A 1 79 ? 9.992 7.902 16.547 1 96.06 79 ILE A N 1
ATOM 642 C CA . ILE A 1 79 ? 9.055 7.227 15.664 1 96.06 79 ILE A CA 1
ATOM 643 C C . ILE A 1 79 ? 8.195 6.254 16.469 1 96.06 79 ILE A C 1
ATOM 645 O O . ILE A 1 79 ? 8.719 5.375 17.156 1 96.06 79 ILE A O 1
ATOM 649 N N . GLU A 1 80 ? 6.902 6.406 16.406 1 97.31 80 GLU A N 1
ATOM 650 C CA . GLU A 1 80 ? 5.938 5.516 17.031 1 97.31 80 GLU A CA 1
ATOM 651 C C . GLU A 1 80 ? 4.84 5.109 16.062 1 97.31 80 GLU A C 1
ATOM 653 O O . GLU A 1 80 ? 4.695 5.711 14.992 1 97.31 80 GLU A O 1
ATOM 658 N N . THR A 1 81 ? 4.238 4.016 16.453 1 97.5 81 THR A N 1
ATOM 659 C CA . THR A 1 81 ? 3.146 3.539 15.617 1 97.5 81 THR A CA 1
ATOM 660 C C . THR A 1 81 ? 1.82 3.598 16.375 1 97.5 81 THR A C 1
ATOM 6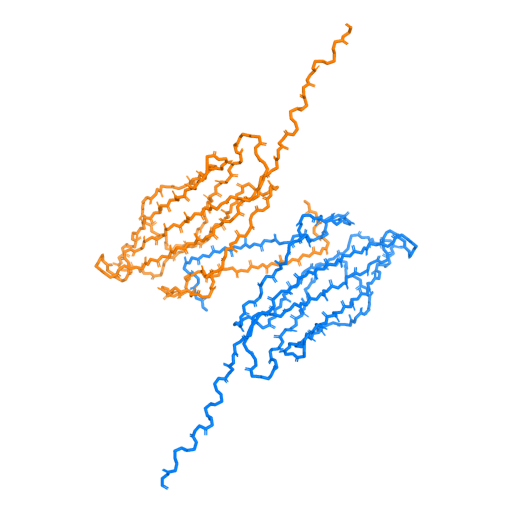62 O O . THR A 1 81 ? 1.8 3.631 17.609 1 97.5 81 THR A O 1
ATOM 665 N N . PHE A 1 82 ? 0.68 3.711 15.656 1 97.62 82 PHE A N 1
ATOM 666 C CA . PHE A 1 82 ? -0.668 3.553 16.188 1 97.62 82 PHE A CA 1
ATOM 667 C C . PHE A 1 82 ? -1.59 2.92 15.156 1 97.62 82 PHE A C 1
ATOM 669 O O . PHE A 1 82 ? -1.285 2.922 13.961 1 97.62 82 PHE A O 1
ATOM 676 N N . ASN A 1 83 ? -2.693 2.434 15.648 1 97.06 83 ASN A N 1
ATOM 677 C CA . ASN A 1 83 ? -3.596 1.702 14.766 1 97.06 83 ASN A CA 1
ATOM 678 C C . ASN A 1 83 ? -4.988 2.324 14.742 1 97.06 83 ASN A C 1
ATOM 680 O O . ASN A 1 83 ? -5.449 2.859 15.75 1 97.06 83 ASN A O 1
ATOM 684 N N . ILE A 1 84 ? -5.484 2.234 13.617 1 97.75 84 ILE A N 1
ATOM 685 C CA . ILE A 1 84 ? -6.934 2.354 13.5 1 97.75 84 ILE A CA 1
ATOM 686 C C . ILE A 1 84 ? -7.535 1.01 13.094 1 97.75 84 ILE A C 1
ATOM 688 O O . ILE A 1 84 ? -7.16 0.44 12.07 1 97.75 84 ILE A O 1
ATOM 692 N N . GLU A 1 85 ? -8.422 0.578 13.875 1 97.38 85 GLU A N 1
ATOM 693 C CA . GLU A 1 85 ? -9.117 -0.671 13.578 1 97.38 85 GLU A CA 1
ATOM 694 C C . GLU A 1 85 ? -10.43 -0.41 12.852 1 97.38 85 GLU A C 1
ATOM 696 O O . GLU A 1 85 ? -11.148 0.54 13.172 1 97.38 85 GLU A O 1
ATOM 701 N N . TYR A 1 86 ? -10.648 -1.272 11.922 1 96.25 86 TYR A N 1
ATOM 702 C CA . TYR A 1 86 ? -11.898 -1.193 11.164 1 96.25 86 TYR A CA 1
ATOM 703 C C . TYR A 1 86 ? -12.703 -2.477 11.312 1 96.25 86 TYR A C 1
ATOM 705 O O . TYR A 1 86 ? -12.297 -3.537 10.844 1 96.25 86 TYR A O 1
ATOM 713 N N . ARG A 1 87 ? -13.875 -2.295 11.852 1 94.25 87 ARG A N 1
ATOM 714 C CA . ARG A 1 87 ? -14.734 -3.455 12.094 1 94.25 87 ARG A CA 1
ATOM 715 C C . ARG A 1 87 ? -15.977 -3.41 11.203 1 94.25 87 ARG A C 1
ATOM 717 O O . ARG A 1 87 ? -16.703 -2.418 11.203 1 94.25 87 ARG A O 1
ATOM 724 N N . CYS A 1 88 ? -16.141 -4.418 10.492 1 94.88 88 CYS A N 1
ATOM 725 C CA . CYS A 1 88 ? -17.391 -4.57 9.742 1 94.88 88 CYS A CA 1
ATOM 726 C C . CYS A 1 88 ? -18.531 -4.973 10.672 1 94.88 88 CYS A C 1
ATOM 728 O O . CYS A 1 88 ? -18.391 -5.906 11.461 1 94.88 88 CYS A O 1
ATOM 730 N N . VAL A 1 89 ? -19.625 -4.188 10.555 1 90.62 89 VAL A N 1
ATOM 731 C CA . VAL A 1 89 ? -20.781 -4.426 11.414 1 90.62 89 VAL A CA 1
ATOM 732 C C . VAL A 1 89 ? -21.984 -4.797 10.555 1 90.62 89 VAL A C 1
ATOM 734 O O . VAL A 1 89 ? -22.219 -4.188 9.516 1 90.62 89 VAL A O 1
ATOM 737 N N . GLY A 1 90 ? -22.719 -5.84 11.047 1 86.75 90 GLY A N 1
ATOM 738 C CA . GLY A 1 90 ? -23.953 -6.195 10.375 1 86.75 90 GLY A CA 1
ATOM 739 C C . GLY A 1 90 ? -23.766 -7.227 9.273 1 86.75 90 GLY A C 1
ATOM 740 O O . GLY A 1 90 ? -22.906 -8.102 9.383 1 86.75 90 GLY A O 1
ATOM 741 N N . ILE A 1 91 ? -24.734 -7.18 8.195 1 86.25 91 ILE A N 1
ATOM 742 C CA . ILE A 1 91 ? -24.781 -8.258 7.215 1 86.25 91 ILE A CA 1
ATOM 743 C C . ILE A 1 91 ? -24.562 -7.691 5.812 1 86.25 91 ILE A C 1
ATOM 745 O O . ILE A 1 91 ? -24.766 -8.391 4.816 1 86.25 91 ILE A O 1
ATOM 749 N N . LYS A 1 92 ? -24.141 -6.488 5.75 1 89.94 92 LYS A N 1
ATOM 750 C CA . LYS A 1 92 ? -24 -5.867 4.438 1 89.94 92 LYS A CA 1
ATOM 751 C C . LYS A 1 92 ? -22.641 -6.203 3.812 1 89.94 92 LYS A C 1
ATOM 753 O O . LYS A 1 92 ? -21.625 -6.23 4.504 1 89.94 92 LYS A O 1
ATOM 758 N N . THR A 1 93 ? -22.656 -6.484 2.555 1 92.31 93 THR A N 1
ATOM 759 C CA . THR A 1 93 ? -21.469 -6.633 1.726 1 92.31 93 THR A CA 1
ATOM 760 C C . THR A 1 93 ? -21.25 -5.387 0.871 1 92.31 93 THR A C 1
ATOM 762 O O . THR A 1 93 ? -22.188 -4.855 0.283 1 92.31 93 THR A O 1
ATOM 765 N N . GLY A 1 94 ? -20.047 -4.91 0.853 1 93.31 94 GLY A N 1
ATOM 766 C CA . GLY A 1 94 ? -19.766 -3.766 0.001 1 93.31 94 GLY A CA 1
ATOM 767 C C . GLY A 1 94 ? -18.562 -2.969 0.448 1 93.31 94 GLY A C 1
ATOM 768 O O . GLY A 1 94 ? -17.781 -3.432 1.278 1 93.31 94 GLY A O 1
ATOM 769 N N . LYS A 1 95 ? -18.359 -1.949 -0.219 1 94.25 95 LYS A N 1
ATOM 770 C CA . LYS A 1 95 ? -17.297 -0.985 0.07 1 94.25 95 LYS A CA 1
ATOM 771 C C . LYS A 1 95 ? -17.828 0.174 0.911 1 94.25 95 LYS A C 1
ATOM 773 O O . LYS A 1 95 ? -18.828 0.796 0.559 1 94.25 95 LYS A O 1
ATOM 778 N N . PHE A 1 96 ? -17.094 0.542 1.95 1 96.44 96 PHE A N 1
ATOM 779 C CA . PHE A 1 96 ? -17.547 1.594 2.854 1 96.44 96 PHE A CA 1
ATOM 780 C C . PHE A 1 96 ? -16.453 2.639 3.053 1 96.44 96 PHE A C 1
ATOM 782 O O . PHE A 1 96 ? -15.336 2.305 3.439 1 96.44 96 PHE A O 1
ATOM 789 N N . ASP A 1 97 ? -16.828 3.844 2.861 1 96.81 97 ASP A N 1
ATOM 790 C CA . ASP A 1 97 ? -15.875 4.949 2.9 1 96.81 97 ASP A CA 1
ATOM 791 C C . ASP A 1 97 ? -15.695 5.469 4.324 1 96.81 97 ASP A C 1
ATOM 793 O O . ASP A 1 97 ? -16.672 5.586 5.074 1 96.81 97 ASP A O 1
ATOM 797 N N . ILE A 1 98 ? -14.531 5.711 4.602 1 97.56 98 ILE A N 1
ATOM 798 C CA . ILE A 1 98 ? -14.148 6.312 5.875 1 97.56 98 ILE A CA 1
ATOM 799 C C . ILE A 1 98 ? -13.195 7.48 5.633 1 97.56 98 ILE A C 1
ATOM 801 O O . ILE A 1 98 ? -12.289 7.387 4.805 1 97.56 98 ILE A O 1
ATOM 805 N N . GLN A 1 99 ? -13.461 8.531 6.297 1 98.19 99 GLN A N 1
ATOM 806 C CA . GLN A 1 99 ? -12.57 9.688 6.223 1 98.19 99 GLN A CA 1
ATOM 807 C C . GLN A 1 99 ? -11.828 9.891 7.539 1 98.19 99 GLN A C 1
ATOM 809 O O . GLN A 1 99 ? -12.438 9.945 8.602 1 98.19 99 GLN A O 1
ATOM 814 N N . VAL A 1 100 ? -10.523 9.984 7.461 1 98.44 100 VAL A N 1
ATOM 815 C CA . VAL A 1 100 ? -9.688 10.234 8.633 1 98.44 100 VAL A CA 1
ATOM 816 C C . VAL A 1 100 ? -9.016 11.594 8.508 1 98.44 100 VAL A C 1
ATOM 818 O O . VAL A 1 100 ? -8.188 11.805 7.613 1 98.44 10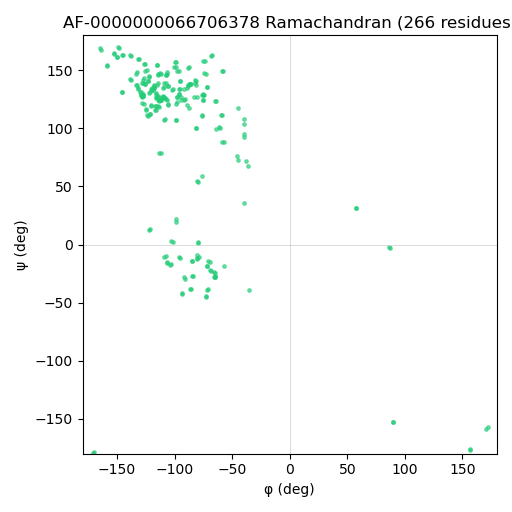0 VAL A O 1
ATOM 821 N N . ASN A 1 101 ? -9.312 12.5 9.461 1 98.62 101 ASN A N 1
ATOM 822 C CA . ASN A 1 101 ? -8.758 13.852 9.438 1 98.62 101 ASN A CA 1
ATOM 823 C C . ASN A 1 101 ? -7.734 14.055 10.547 1 98.62 101 ASN A C 1
ATOM 825 O O . ASN A 1 101 ? -8.016 13.797 11.711 1 98.62 101 ASN A O 1
ATOM 829 N N . PHE A 1 102 ? -6.598 14.477 10.133 1 98.56 102 PHE A N 1
ATOM 830 C CA . PHE A 1 102 ? -5.543 14.852 11.07 1 98.56 102 PHE A CA 1
ATOM 831 C C . PHE A 1 102 ? -5.332 16.359 11.07 1 98.56 102 PHE A C 1
ATOM 833 O O . PHE A 1 102 ? -5.234 16.984 10 1 98.56 102 PHE A O 1
ATOM 840 N N . ILE A 1 103 ? -5.211 16.891 12.211 1 98.06 103 ILE A N 1
ATOM 841 C CA . ILE A 1 103 ? -4.867 18.297 12.367 1 98.06 103 ILE A CA 1
ATOM 842 C C . ILE A 1 103 ? -3.678 18.438 13.312 1 98.06 103 ILE A C 1
ATOM 844 O O . ILE A 1 103 ? -3.697 17.922 14.43 1 98.06 103 ILE A O 1
ATOM 848 N N . PHE A 1 104 ? -2.713 19.125 12.891 1 97.94 104 PHE A N 1
ATOM 849 C CA . PHE A 1 104 ? -1.524 19.375 13.695 1 97.94 104 PHE A CA 1
ATOM 850 C C . PHE A 1 104 ? -1.342 20.875 13.93 1 97.94 104 PHE A C 1
ATOM 852 O O . PHE A 1 104 ? -1.495 21.672 13.008 1 97.94 104 PHE A O 1
ATOM 859 N N . ASP A 1 105 ? -1.08 21.234 15.148 1 96.5 105 ASP A N 1
ATOM 860 C CA . ASP A 1 105 ? -0.843 22.656 15.422 1 96.5 105 ASP A CA 1
ATOM 861 C C . ASP A 1 105 ? 0.582 23.047 15.047 1 96.5 105 ASP A C 1
ATOM 863 O O . ASP A 1 105 ? 1.32 23.594 15.883 1 96.5 105 ASP A O 1
ATOM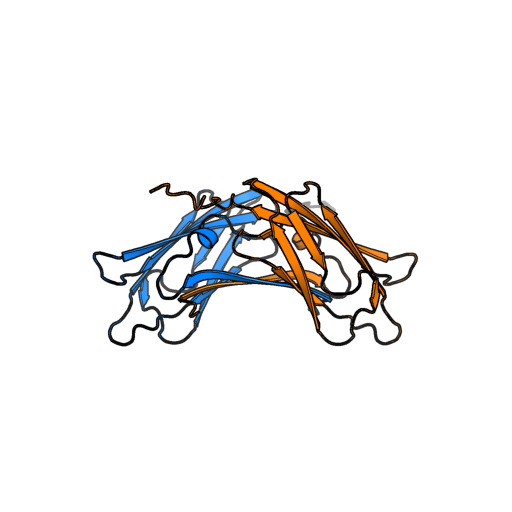 867 N N . TRP A 1 106 ? 0.93 22.812 13.953 1 93.25 106 TRP A N 1
ATOM 868 C CA . TRP A 1 106 ? 2.199 23.172 13.328 1 93.25 106 TRP A CA 1
ATOM 869 C C . TRP A 1 106 ? 1.971 23.891 12.008 1 93.25 106 TRP A C 1
ATOM 871 O O . TRP A 1 106 ? 1.166 23.453 11.18 1 93.25 106 TRP A O 1
ATOM 881 N N . PRO A 1 107 ? 2.812 24.953 11.68 1 93.44 107 PRO A N 1
ATOM 882 C CA . PRO A 1 107 ? 3.857 25.562 12.5 1 93.44 107 PRO A CA 1
ATOM 883 C C . PRO A 1 107 ? 3.291 26.375 13.672 1 93.44 107 PRO A C 1
ATOM 885 O O . PRO A 1 107 ? 4.027 26.734 14.594 1 93.44 107 PRO A O 1
ATOM 888 N N . SER A 1 108 ? 1.937 26.703 13.656 1 91.62 108 SER A N 1
ATOM 889 C CA . SER A 1 108 ? 1.276 27.391 14.758 1 91.62 108 SER A CA 1
ATOM 890 C C . SER A 1 108 ? -0.182 26.969 14.883 1 91.62 108 SER A C 1
ATOM 892 O O . SER A 1 108 ? -0.696 26.234 14.039 1 91.62 108 SER A O 1
ATOM 894 N N . SER A 1 109 ? -0.783 27.391 16 1 91.62 109 SER A N 1
ATOM 895 C CA . SER A 1 109 ? -2.189 27.062 16.219 1 91.62 109 SER A CA 1
ATOM 896 C C . SER A 1 109 ? -3.076 27.734 15.172 1 91.62 109 SER A C 1
ATOM 898 O O . SER A 1 109 ? -4.152 27.234 14.844 1 91.62 109 SER A O 1
ATOM 900 N N . THR A 1 110 ? -2.596 28.828 14.602 1 93.75 110 THR A N 1
ATOM 901 C CA . THR A 1 110 ? -3.363 29.578 13.617 1 93.75 110 THR A CA 1
ATOM 902 C C . THR A 1 110 ? -3.061 29.078 12.203 1 93.75 110 THR A C 1
ATOM 904 O O . THR A 1 110 ? -3.889 29.219 11.305 1 93.75 110 THR A O 1
ATOM 907 N N . ASN A 1 111 ? -1.898 28.609 12.016 1 94.19 111 ASN A N 1
ATOM 908 C CA . ASN A 1 111 ? -1.476 28.016 10.75 1 94.19 111 ASN A CA 1
ATOM 909 C C . ASN A 1 111 ? -1.241 26.516 10.883 1 94.19 111 ASN A C 1
ATOM 911 O O . ASN A 1 111 ? -0.098 26.062 10.852 1 94.19 111 ASN A O 1
ATOM 915 N N . GLN A 1 112 ? -2.309 25.859 10.875 1 96.75 112 GLN A N 1
ATOM 916 C CA . GLN A 1 112 ? -2.275 24.438 11.18 1 96.75 112 GLN A CA 1
ATOM 917 C C . GLN A 1 112 ? -2.023 23.609 9.922 1 96.75 112 GLN A C 1
ATOM 919 O O . GLN A 1 112 ? -2.33 24.047 8.812 1 96.75 112 GLN A O 1
ATOM 924 N N . THR A 1 113 ? -1.425 22.453 10.109 1 96.75 113 THR A N 1
ATOM 925 C CA . THR A 1 113 ? -1.355 21.438 9.07 1 96.75 113 THR A CA 1
ATOM 926 C C . THR A 1 113 ? -2.545 20.484 9.156 1 96.75 113 THR A C 1
ATOM 928 O O . THR A 1 113 ? -2.807 19.906 10.211 1 96.75 113 THR A O 1
ATOM 931 N N . LYS A 1 114 ? -3.246 20.391 8 1 97.25 114 LYS A N 1
ATOM 932 C CA . LYS A 1 114 ? -4.422 19.531 7.949 1 97.25 114 LYS A CA 1
ATOM 933 C C . LYS A 1 114 ? -4.273 18.469 6.859 1 97.25 114 LYS A C 1
ATOM 935 O O . LYS A 1 114 ? -3.861 18.781 5.738 1 97.25 114 LYS A O 1
ATOM 940 N N . VAL A 1 115 ? -4.531 17.219 7.227 1 97.75 115 VAL A N 1
ATOM 941 C CA . VAL A 1 115 ? -4.492 16.094 6.297 1 97.75 115 VAL A CA 1
ATOM 942 C C . VAL A 1 115 ? -5.801 15.312 6.379 1 97.75 115 VAL A C 1
ATOM 944 O O . VAL A 1 115 ? -6.238 14.93 7.469 1 97.75 115 VAL A O 1
ATOM 947 N N . SER A 1 116 ? -6.379 15.125 5.242 1 97.5 116 SER A N 1
ATOM 948 C CA . SER A 1 116 ? -7.582 14.305 5.16 1 97.5 116 SER A CA 1
ATOM 949 C C . SER A 1 116 ? -7.344 13.055 4.316 1 97.5 116 SER A C 1
ATOM 951 O O . SER A 1 116 ? -7.039 13.156 3.125 1 97.5 116 SER A O 1
ATOM 953 N N . LEU A 1 117 ? -7.5 11.961 4.926 1 97.69 117 LEU A N 1
ATOM 954 C CA . LEU A 1 117 ? -7.297 10.688 4.246 1 97.69 117 LEU A CA 1
ATOM 955 C C . LEU A 1 117 ? -8.625 9.992 3.984 1 97.69 117 LEU A C 1
ATOM 957 O O . LEU A 1 117 ? -9.531 10.031 4.824 1 97.69 117 LEU A O 1
ATOM 961 N N . LYS A 1 118 ? -8.648 9.312 2.883 1 95.69 118 LYS A N 1
ATOM 962 C CA . LYS A 1 118 ? -9.82 8.516 2.545 1 95.69 118 LYS A CA 1
ATOM 963 C C . LYS A 1 118 ? -9.484 7.023 2.547 1 95.69 118 LYS A C 1
ATOM 965 O O . LYS A 1 118 ? -8.562 6.59 1.859 1 95.69 118 LYS A O 1
ATOM 970 N N . HIS A 1 119 ? -10.227 6.285 3.332 1 96.25 119 HIS A N 1
ATOM 971 C CA . HIS A 1 119 ? -10.125 4.832 3.355 1 96.25 119 HIS A CA 1
ATOM 972 C C . HIS A 1 119 ? -11.406 4.18 2.852 1 96.25 119 HIS A C 1
ATOM 974 O O . HIS A 1 119 ? -12.5 4.723 3.031 1 96.25 119 HIS A O 1
ATOM 980 N N . GLU A 1 120 ? -11.219 3.07 2.209 1 95 120 GLU A N 1
ATOM 981 C CA . GLU A 1 120 ? -12.336 2.232 1.781 1 95 120 GLU A CA 1
ATOM 982 C C . GLU A 1 120 ? -12.234 0.83 2.373 1 95 120 GLU A C 1
ATOM 984 O O . GLU A 1 120 ? -11.391 0.033 1.951 1 95 120 GLU A O 1
ATOM 989 N N . LYS A 1 121 ? -13.133 0.553 3.211 1 94.75 121 LYS A N 1
ATOM 990 C CA . LYS A 1 121 ? -13.156 -0.766 3.836 1 94.75 121 LYS A CA 1
ATOM 991 C C . LYS A 1 121 ? -14.141 -1.69 3.133 1 94.75 121 LYS A C 1
ATOM 993 O O . LYS A 1 121 ? -15.305 -1.334 2.945 1 94.75 121 LYS A O 1
ATOM 998 N N . LEU A 1 122 ? -13.633 -2.84 2.754 1 92.19 122 LEU A N 1
ATOM 999 C CA . LEU A 1 122 ? -14.516 -3.863 2.205 1 92.19 122 LEU A CA 1
ATOM 1000 C C . LEU A 1 122 ? -15.078 -4.75 3.314 1 92.19 122 LEU A C 1
ATOM 1002 O O . LEU A 1 122 ? -14.352 -5.125 4.238 1 92.19 122 LEU A O 1
ATOM 1006 N N . CYS A 1 123 ? -16.344 -5.008 3.186 1 93.88 123 CYS A N 1
ATOM 1007 C CA . CYS A 1 123 ? -17.016 -5.926 4.105 1 93.88 123 CYS A CA 1
ATOM 1008 C C . CYS A 1 123 ? -17.766 -7.004 3.342 1 93.88 123 CYS A C 1
ATOM 1010 O O . CYS A 1 123 ? -18.344 -6.734 2.285 1 93.88 123 CYS A O 1
ATOM 1012 N N . LEU A 1 124 ? -17.672 -8.211 3.865 1 89.5 124 LEU A N 1
ATOM 1013 C CA . LEU A 1 124 ? -18.422 -9.344 3.328 1 89.5 124 LEU A CA 1
ATOM 1014 C C . LEU A 1 124 ? -19.438 -9.852 4.348 1 89.5 124 LEU A C 1
ATOM 1016 O O . LEU A 1 124 ? -19.141 -9.914 5.543 1 89.5 124 LEU A O 1
ATOM 1020 N N . ALA A 1 125 ? -20.609 -10.133 3.814 1 81.75 125 ALA A N 1
ATOM 1021 C CA . ALA A 1 125 ? -21.656 -10.664 4.672 1 81.75 125 ALA A CA 1
ATOM 1022 C C . ALA A 1 125 ? -21.219 -11.961 5.34 1 81.75 125 ALA A C 1
ATOM 1024 O O . ALA A 1 125 ? -20.562 -12.797 4.719 1 81.75 125 ALA A O 1
ATOM 1025 N N . GLN A 1 126 ? -21.047 -11.875 6.594 1 67.31 126 GLN A N 1
ATOM 1026 C CA . GLN A 1 126 ? -20.781 -13.125 7.301 1 67.31 126 GLN A CA 1
ATOM 1027 C C . GLN A 1 126 ? -21.953 -14.102 7.148 1 67.31 126 GLN A C 1
ATOM 1029 O O . GLN A 1 126 ? -23.109 -13.695 7.133 1 67.31 126 GLN A O 1
ATOM 1034 N N . THR A 1 127 ? -21.891 -15.039 6.328 1 52.06 127 THR A N 1
ATOM 1035 C CA . THR A 1 127 ? -22.922 -16.062 6.289 1 52.06 127 THR A CA 1
ATOM 1036 C C . THR A 1 127 ? -23.375 -16.438 7.699 1 52.06 127 THR A C 1
ATOM 1038 O O . THR A 1 127 ? -22.547 -16.781 8.547 1 52.06 127 THR A O 1
ATOM 1041 N N . LEU A 1 128 ? -24.344 -15.867 8.234 1 47.88 128 LEU A N 1
ATOM 1042 C CA . LEU A 1 128 ? -25 -16.438 9.398 1 47.88 128 LEU A CA 1
ATOM 1043 C C . LEU A 1 128 ? -25.25 -17.922 9.211 1 47.88 128 LEU A C 1
ATOM 1045 O O . LEU A 1 128 ? -25.891 -18.344 8.234 1 47.88 128 LEU A O 1
ATOM 1049 N N . ARG A 1 129 ? -24.281 -18.797 9.32 1 45.59 129 ARG A N 1
ATOM 1050 C CA . ARG A 1 129 ? -24.625 -20.219 9.445 1 45.59 129 ARG A CA 1
ATOM 1051 C C . ARG A 1 129 ? -25.844 -20.406 10.344 1 45.59 129 ARG A C 1
ATOM 1053 O O . ARG A 1 129 ? -25.719 -20.516 11.562 1 45.59 129 ARG A O 1
ATOM 1060 N N . GLY A 1 130 ? -26.844 -19.672 10.453 1 41.78 130 GLY A N 1
ATOM 1061 C CA . GLY A 1 130 ? -28 -20.016 11.25 1 41.78 130 GLY A CA 1
ATOM 1062 C C . GLY A 1 130 ? -28.625 -21.344 10.844 1 41.78 130 GLY A C 1
ATOM 1063 O O . GLY A 1 130 ? -29.75 -21.656 11.242 1 41.78 130 GLY A O 1
ATOM 1064 N N . THR A 1 131 ? -28.422 -22.016 9.617 1 41.62 131 THR A N 1
ATOM 1065 C CA . THR A 1 131 ? -29.5 -22.953 9.312 1 41.62 131 THR A CA 1
ATOM 1066 C C . THR A 1 131 ? -29.547 -24.062 10.352 1 41.62 131 THR A C 1
ATOM 1068 O O . THR A 1 131 ? -28.547 -24.734 10.617 1 41.62 131 THR A O 1
ATOM 1071 N N . TYR A 1 132 ? -30.469 -23.922 11.305 1 40.06 132 TYR A N 1
ATOM 1072 C CA . TYR A 1 132 ? -31.188 -24.922 12.086 1 40.06 132 TYR A CA 1
ATOM 1073 C C . TYR A 1 132 ? -31.5 -26.141 11.242 1 40.06 132 TYR A C 1
ATOM 1075 O O . TYR A 1 132 ? -32.312 -26.094 10.328 1 40.06 132 TYR A O 1
ATOM 1083 N N . VAL A 1 133 ? -30.688 -27 10.758 1 33.94 133 VAL A N 1
ATOM 1084 C CA . VAL A 1 133 ? -31.141 -28.312 10.297 1 33.94 133 VAL A CA 1
ATOM 1085 C C . VAL A 1 133 ? -31.859 -29.031 11.438 1 33.94 133 VAL A C 1
ATOM 1087 O O . VAL A 1 133 ? -31.266 -29.312 12.477 1 33.94 133 VAL A O 1
ATOM 1090 N N . GLY A 1 134 ? -33.219 -28.812 11.594 1 30.89 134 GLY A N 1
ATOM 1091 C CA . GLY A 1 134 ? -34.094 -29.688 12.336 1 30.89 134 GLY A CA 1
ATOM 1092 C C . GLY A 1 134 ? -33.812 -31.156 12.141 1 30.89 134 GLY A C 1
ATOM 1093 O O . GLY A 1 134 ? -33.75 -31.641 11.016 1 30.89 134 GLY A O 1
ATOM 1094 N N . LYS A 1 135 ? -33.188 -31.781 13.125 1 28.36 135 LYS A N 1
ATOM 1095 C CA . LYS A 1 135 ? -33.438 -33.219 13.297 1 28.36 135 LYS A CA 1
ATOM 1096 C C . LYS A 1 135 ? -34.906 -33.5 13.578 1 28.36 135 LYS A C 1
ATOM 1098 O O . LYS A 1 135 ? -35.531 -32.812 14.367 1 28.36 135 LYS A O 1
ATOM 1103 N N . MET B 1 1 ? 14.789 11.812 3.447 1 56.59 1 MET B N 1
ATOM 1104 C CA . MET B 1 1 ? 13.477 12.422 3.65 1 56.59 1 MET B CA 1
ATOM 1105 C C . MET B 1 1 ? 12.82 11.898 4.922 1 56.59 1 MET B C 1
ATOM 1107 O O . MET B 1 1 ? 12.867 10.695 5.199 1 56.59 1 MET B O 1
ATOM 1111 N N . ILE B 1 2 ? 12.562 12.836 5.871 1 81.31 2 ILE B N 1
ATOM 1112 C CA . ILE B 1 2 ? 12.078 12.422 7.18 1 81.31 2 ILE B CA 1
ATOM 1113 C C . ILE B 1 2 ? 10.555 12.32 7.16 1 81.31 2 ILE B C 1
ATOM 1115 O O . ILE B 1 2 ? 9.867 13.305 6.887 1 81.31 2 ILE B O 1
ATOM 1119 N N . ARG B 1 3 ? 10.055 11.172 7.383 1 87.31 3 ARG B N 1
ATOM 1120 C CA . ARG B 1 3 ? 8.617 10.914 7.426 1 87.31 3 ARG B CA 1
ATOM 1121 C C . ARG B 1 3 ? 8.008 11.43 8.727 1 87.31 3 ARG B C 1
ATOM 1123 O O . ARG B 1 3 ? 8.5 11.109 9.812 1 87.31 3 ARG B O 1
ATOM 1130 N N . THR B 1 4 ? 6.996 12.281 8.578 1 93.56 4 THR B N 1
ATOM 1131 C CA . THR B 1 4 ? 6.262 12.758 9.75 1 93.56 4 THR B CA 1
ATOM 1132 C C . THR B 1 4 ? 5.039 11.883 10.008 1 93.56 4 THR B C 1
ATOM 1134 O O . THR B 1 4 ? 4.758 11.531 11.156 1 93.56 4 THR B O 1
ATOM 1137 N N . LEU B 1 5 ? 4.34 11.531 8.969 1 97.62 5 LEU B N 1
ATOM 1138 C CA . LEU B 1 5 ? 3.152 10.688 9.055 1 97.62 5 LEU B CA 1
ATOM 1139 C C . LEU B 1 5 ? 3.045 9.781 7.832 1 97.62 5 LEU B C 1
ATOM 1141 O O . LEU B 1 5 ? 3.178 10.242 6.695 1 97.62 5 LEU B O 1
ATOM 1145 N N . GLY B 1 6 ? 2.816 8.523 8.039 1 96.44 6 GLY B N 1
ATOM 1146 C CA . GLY B 1 6 ? 2.672 7.641 6.891 1 96.44 6 GLY B CA 1
ATOM 1147 C C . GLY B 1 6 ? 2.18 6.254 7.262 1 96.44 6 GLY B C 1
ATOM 1148 O O . GLY B 1 6 ? 1.838 6 8.422 1 96.44 6 GLY B O 1
ATOM 1149 N N . LEU B 1 7 ? 2.051 5.383 6.23 1 94.75 7 LEU B N 1
ATOM 1150 C CA . LEU B 1 7 ? 1.628 3.99 6.34 1 94.75 7 LEU B CA 1
ATOM 1151 C C . LEU B 1 7 ? 2.648 3.061 5.691 1 94.75 7 LEU B C 1
ATOM 1153 O O . LEU B 1 7 ? 3.205 3.379 4.641 1 94.75 7 LEU B O 1
ATOM 1157 N N . ASP B 1 8 ? 2.865 1.947 6.449 1 90.94 8 ASP B N 1
ATOM 1158 C CA . ASP B 1 8 ? 3.58 0.845 5.812 1 90.94 8 ASP B CA 1
ATOM 1159 C C . ASP B 1 8 ? 2.629 -0.3 5.469 1 90.94 8 ASP B C 1
ATOM 1161 O O . ASP B 1 8 ? 1.994 -0.874 6.355 1 90.94 8 ASP B O 1
ATOM 1165 N N . VAL B 1 9 ? 2.564 -0.604 4.242 1 88.94 9 VAL B N 1
ATOM 1166 C CA . VAL B 1 9 ? 1.595 -1.591 3.777 1 88.94 9 VAL B CA 1
ATOM 1167 C C . VAL B 1 9 ? 2.322 -2.762 3.121 1 88.94 9 VAL B C 1
ATOM 1169 O O . VAL B 1 9 ? 3.275 -2.564 2.365 1 88.94 9 VAL B O 1
ATOM 1172 N N . GLN B 1 10 ? 1.85 -3.895 3.523 1 87.94 10 GLN B N 1
ATOM 1173 C CA . GLN B 1 10 ? 2.354 -5.102 2.881 1 87.94 10 GLN B CA 1
ATOM 1174 C C . GLN B 1 10 ? 1.28 -5.754 2.014 1 87.94 10 GLN B C 1
ATOM 1176 O O . GLN B 1 10 ? 0.162 -5.988 2.475 1 87.94 10 GLN B O 1
ATOM 1181 N N . LEU B 1 11 ? 1.596 -6.02 0.784 1 91.06 11 LEU B N 1
ATOM 1182 C CA . LEU B 1 11 ? 0.75 -6.781 -0.128 1 91.06 11 LEU B CA 1
ATOM 1183 C C . LEU B 1 11 ? 1.352 -8.156 -0.406 1 91.06 11 LEU B C 1
ATOM 1185 O O . LEU B 1 11 ? 2.355 -8.266 -1.113 1 91.06 11 LEU B O 1
ATOM 1189 N N . ASN B 1 12 ? 0.694 -9.125 0.193 1 92.44 12 ASN B N 1
ATOM 1190 C CA . ASN B 1 12 ? 1.164 -10.492 0.015 1 92.44 12 ASN B CA 1
ATOM 1191 C C . ASN B 1 12 ? 0.358 -11.234 -1.052 1 92.44 12 ASN B C 1
ATOM 1193 O O . ASN B 1 12 ? -0.766 -11.664 -0.797 1 92.44 12 ASN B O 1
ATOM 1197 N N . TYR B 1 13 ? 0.961 -11.453 -2.18 1 96.31 13 TYR B N 1
ATOM 1198 C CA . TYR B 1 13 ? 0.246 -12.039 -3.309 1 96.31 13 TYR B CA 1
ATOM 1199 C C . TYR B 1 13 ? 0.268 -13.555 -3.24 1 96.31 13 TYR B C 1
ATOM 1201 O O . TYR B 1 13 ? -0.686 -14.219 -3.66 1 96.31 13 TYR B O 1
ATOM 1209 N N . ILE B 1 14 ? 1.403 -14.07 -2.807 1 96.38 14 ILE B N 1
ATOM 1210 C CA . ILE B 1 14 ? 1.534 -15.508 -2.59 1 96.38 14 ILE B CA 1
ATOM 1211 C C . ILE B 1 14 ? 2.076 -15.773 -1.187 1 96.38 14 ILE B C 1
ATOM 1213 O O . ILE B 1 14 ? 3.088 -15.188 -0.787 1 96.38 14 ILE B O 1
ATOM 1217 N N . GLU B 1 15 ? 1.349 -16.625 -0.478 1 92.44 15 GLU B N 1
ATOM 1218 C CA . GLU B 1 15 ? 1.771 -17.047 0.853 1 92.44 15 GLU B CA 1
ATOM 1219 C C . GLU B 1 15 ? 1.78 -18.578 0.964 1 92.44 15 GLU B C 1
ATOM 1221 O O . GLU B 1 15 ? 0.766 -19.219 0.71 1 92.44 15 GLU B O 1
ATOM 1226 N N . ASN B 1 16 ? 2.932 -19.062 1.282 1 86.19 16 ASN B N 1
ATOM 1227 C CA . ASN B 1 16 ? 3.086 -20.5 1.419 1 86.19 16 ASN B CA 1
ATOM 1228 C C . ASN B 1 16 ? 2.701 -21.234 0.135 1 86.19 16 ASN B C 1
ATOM 1230 O O . ASN B 1 16 ? 2.1 -22.312 0.183 1 86.19 16 ASN B O 1
ATOM 1234 N N . GLY B 1 17 ? 2.953 -20.516 -0.993 1 84.94 17 GLY B N 1
ATOM 1235 C CA . GLY B 1 17 ? 2.674 -21.125 -2.283 1 84.94 17 GLY B CA 1
ATOM 1236 C C . GLY B 1 17 ? 1.236 -20.938 -2.732 1 84.94 17 GLY B C 1
ATOM 1237 O O . GLY B 1 17 ? 0.868 -21.344 -3.836 1 84.94 17 GLY B O 1
ATOM 1238 N N . PHE B 1 18 ? 0.447 -20.328 -1.924 1 90.06 18 PHE B N 1
ATOM 1239 C CA . PHE B 1 18 ? -0.955 -20.109 -2.256 1 90.06 18 PHE B CA 1
ATOM 1240 C C . PHE B 1 18 ? -1.195 -18.641 -2.629 1 90.06 18 PHE B C 1
ATOM 1242 O O . PHE B 1 18 ? -0.716 -17.734 -1.945 1 90.06 18 PHE B O 1
ATOM 1249 N N . VAL B 1 19 ? -1.981 -18.531 -3.701 1 95.38 19 VAL B N 1
ATOM 1250 C CA . VAL B 1 19 ? -2.295 -17.188 -4.188 1 95.38 19 VAL B CA 1
ATOM 1251 C C . VAL B 1 19 ? -3.324 -16.531 -3.268 1 95.38 19 VAL B C 1
ATOM 1253 O O . VAL B 1 19 ? -4.348 -17.141 -2.939 1 95.38 19 VAL B O 1
ATOM 1256 N N . ASN B 1 20 ? -2.992 -15.328 -2.861 1 92.5 20 ASN B N 1
ATOM 1257 C CA . ASN B 1 20 ? -3.969 -14.516 -2.141 1 92.5 20 ASN B CA 1
ATOM 1258 C C . ASN B 1 20 ? -4.93 -13.82 -3.096 1 92.5 20 ASN B C 1
ATOM 1260 O O . ASN B 1 20 ? -4.602 -12.773 -3.66 1 92.5 20 ASN B O 1
ATOM 1264 N N . LEU B 1 21 ? -6.094 -14.336 -3.258 1 87.81 21 LEU B N 1
ATOM 1265 C CA . LEU B 1 21 ? -7.043 -13.867 -4.258 1 87.81 21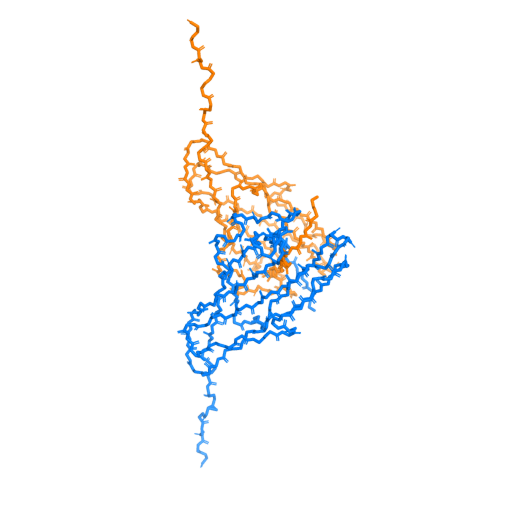 LEU B CA 1
ATOM 1266 C C . LEU B 1 21 ? -7.508 -12.445 -3.936 1 87.81 21 LEU B C 1
ATOM 1268 O O . LEU B 1 21 ? -7.855 -11.68 -4.84 1 87.81 21 LEU B O 1
ATOM 1272 N N . TYR B 1 22 ? -7.488 -12.141 -2.74 1 82.56 22 TYR B N 1
ATOM 1273 C CA . TYR B 1 22 ? -7.914 -10.805 -2.338 1 82.56 22 TYR B CA 1
ATOM 1274 C C . TYR B 1 22 ? -6.871 -9.766 -2.723 1 82.56 22 TYR B C 1
ATOM 1276 O O . TYR B 1 22 ? -7.211 -8.695 -3.242 1 82.56 22 TYR B O 1
ATOM 1284 N N . SER B 1 23 ? -5.668 -10.102 -2.449 1 88.31 23 SER B N 1
ATOM 1285 C CA . SER B 1 23 ? -4.578 -9.172 -2.703 1 88.31 23 SER B CA 1
ATOM 1286 C C . SER B 1 23 ? -4.371 -8.953 -4.199 1 88.31 23 SER B C 1
ATOM 1288 O O . SER B 1 23 ? -3.916 -7.883 -4.617 1 88.31 23 SER B O 1
ATOM 1290 N N . VAL B 1 24 ? -4.816 -9.898 -4.965 1 93.31 24 VAL B N 1
ATOM 1291 C CA . VAL B 1 24 ? -4.551 -9.797 -6.395 1 93.31 24 VAL B CA 1
ATOM 1292 C C . VAL B 1 24 ? -5.742 -9.148 -7.098 1 93.31 24 VAL B C 1
ATOM 1294 O O . VAL B 1 24 ? -5.641 -8.742 -8.258 1 93.31 24 VAL B O 1
ATOM 1297 N N . LYS B 1 25 ? -6.773 -9.023 -6.449 1 88.5 25 LYS B N 1
ATOM 1298 C CA . LYS B 1 25 ? -8.047 -8.648 -7.047 1 88.5 25 LYS B CA 1
ATOM 1299 C C . LYS B 1 25 ? -8.039 -7.18 -7.473 1 88.5 25 LYS B C 1
ATOM 1301 O O . LYS B 1 25 ? -8.586 -6.828 -8.523 1 88.5 25 LYS B O 1
ATOM 1306 N N . PHE B 1 26 ? -7.461 -6.324 -6.723 1 86.5 26 PHE B N 1
ATOM 1307 C CA . PHE B 1 26 ? -7.562 -4.891 -6.969 1 86.5 26 PHE B CA 1
ATOM 1308 C C . PHE B 1 26 ? -6.254 -4.34 -7.523 1 86.5 26 PHE B C 1
ATOM 1310 O O . PHE B 1 26 ? -5.172 -4.773 -7.117 1 86.5 26 PHE B O 1
ATOM 1317 N N . PRO B 1 27 ? -6.422 -3.346 -8.336 1 91.94 27 PRO B N 1
ATOM 1318 C CA . PRO B 1 27 ? -5.207 -2.764 -8.914 1 91.94 27 PRO B CA 1
ATOM 1319 C C . PRO B 1 27 ? -4.426 -1.919 -7.91 1 91.94 27 PRO B C 1
ATOM 1321 O O . PRO B 1 27 ? -5.016 -1.302 -7.023 1 91.94 27 PRO B O 1
ATOM 1324 N N . TYR B 1 28 ? -3.195 -1.948 -8.086 1 91.81 28 TYR B N 1
ATOM 1325 C CA . TYR B 1 28 ? -2.318 -1.05 -7.34 1 91.81 28 TYR B CA 1
ATOM 1326 C C . TYR B 1 28 ? -2.025 0.213 -8.141 1 91.81 28 TYR B C 1
ATOM 1328 O O . TYR B 1 28 ? -1.537 0.14 -9.273 1 91.81 28 TYR B O 1
ATOM 1336 N N . ARG B 1 29 ? -2.275 1.285 -7.496 1 90.12 29 ARG B N 1
ATOM 1337 C CA . ARG B 1 29 ? -2.057 2.564 -8.164 1 90.12 29 ARG B CA 1
ATOM 1338 C C . ARG B 1 29 ? -0.648 3.086 -7.902 1 90.12 29 ARG B C 1
ATOM 1340 O O . ARG B 1 29 ? -0.192 3.111 -6.758 1 90.12 29 ARG B O 1
ATOM 1347 N N . ILE B 1 30 ? -0.049 3.527 -9.008 1 92.19 30 ILE B N 1
ATOM 1348 C CA . ILE B 1 30 ? 1.312 4.051 -8.938 1 92.19 30 ILE B CA 1
ATOM 1349 C C . ILE B 1 30 ? 1.317 5.527 -9.328 1 92.19 30 ILE B C 1
ATOM 1351 O O . ILE B 1 30 ? 1.075 5.871 -10.484 1 92.19 30 ILE B O 1
ATOM 1355 N N . ASN B 1 31 ? 1.672 6.32 -8.391 1 87.88 31 ASN B N 1
ATOM 1356 C CA . ASN B 1 31 ? 1.673 7.762 -8.633 1 87.88 31 ASN B CA 1
ATOM 1357 C C . ASN B 1 31 ? 2.748 8.164 -9.633 1 87.88 31 ASN B C 1
ATOM 1359 O O . ASN B 1 31 ? 3.723 7.434 -9.836 1 87.88 31 ASN B O 1
ATOM 1363 N N . SER B 1 32 ? 2.58 9.32 -10.148 1 87.56 32 SER B N 1
ATOM 1364 C CA . SER B 1 32 ? 3.496 9.805 -11.18 1 87.56 32 SER B CA 1
ATOM 1365 C C . SER B 1 32 ? 4.902 9.984 -10.617 1 87.56 32 SER B C 1
ATOM 1367 O O . SER B 1 32 ? 5.891 9.836 -11.344 1 87.56 32 SER B O 1
ATOM 1369 N N . SER B 1 33 ? 4.957 10.25 -9.32 1 82.81 33 SER B N 1
ATOM 1370 C CA . SER B 1 33 ? 6.25 10.531 -8.703 1 82.81 33 SER B CA 1
ATOM 1371 C C . SER B 1 33 ? 7.008 9.242 -8.398 1 82.81 33 SER B C 1
ATOM 1373 O O . SER B 1 33 ? 8.188 9.281 -8.039 1 82.81 33 SER B O 1
ATOM 1375 N N . ILE B 1 34 ? 6.344 8.172 -8.492 1 86.94 34 ILE B N 1
ATOM 1376 C CA . ILE B 1 34 ? 6.961 6.875 -8.227 1 86.94 34 ILE B CA 1
ATOM 1377 C C . ILE B 1 34 ? 7.406 6.234 -9.539 1 86.94 34 ILE B C 1
ATOM 1379 O O . ILE B 1 34 ? 6.617 6.109 -10.484 1 86.94 34 ILE B O 1
ATOM 1383 N N . SER B 1 35 ? 8.609 5.824 -9.539 1 90.69 35 SER B N 1
ATOM 1384 C CA . SER B 1 35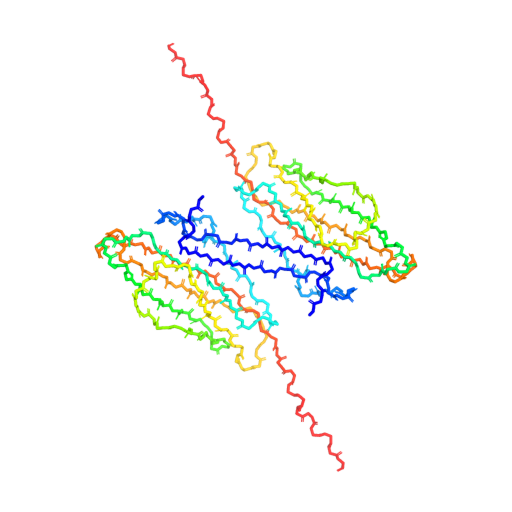 ? 9.133 5.348 -10.82 1 90.69 35 SER B CA 1
ATOM 1385 C C . SER B 1 35 ? 9.258 3.828 -10.836 1 90.69 35 SER B C 1
ATOM 1387 O O . SER B 1 35 ? 9.422 3.225 -11.898 1 90.69 35 SER B O 1
ATOM 1389 N N . TYR B 1 36 ? 9.188 3.273 -9.695 1 94.31 36 TYR B N 1
ATOM 1390 C CA . TYR B 1 36 ? 9.32 1.82 -9.703 1 94.31 36 TYR B CA 1
ATOM 1391 C C . TYR B 1 36 ? 8.539 1.195 -8.555 1 94.31 36 TYR B C 1
ATOM 1393 O O . TYR B 1 36 ? 8.211 1.871 -7.574 1 94.31 36 TYR B O 1
ATOM 1401 N N . VAL B 1 37 ? 8.289 -0.094 -8.734 1 95.56 37 VAL B N 1
ATOM 1402 C CA . VAL B 1 37 ? 7.719 -0.937 -7.688 1 95.56 37 VAL B CA 1
ATOM 1403 C C . VAL B 1 37 ? 8.703 -2.045 -7.324 1 95.56 37 VAL B C 1
ATOM 1405 O O . VAL B 1 37 ? 9.273 -2.695 -8.203 1 95.56 37 VAL B O 1
ATOM 1408 N N . GLN B 1 38 ? 8.867 -2.236 -6.027 1 96.44 38 GLN B N 1
ATOM 1409 C CA . GLN B 1 38 ? 9.805 -3.254 -5.57 1 96.44 38 GLN B CA 1
ATOM 1410 C C . GLN B 1 38 ? 9.07 -4.469 -5.012 1 96.44 38 GLN B C 1
ATOM 1412 O O . GLN B 1 38 ? 8.305 -4.355 -4.051 1 96.44 38 GLN B O 1
ATOM 1417 N N . PHE B 1 39 ? 9.383 -5.594 -5.562 1 97.69 39 PHE B N 1
ATOM 1418 C CA . PHE B 1 39 ? 8.844 -6.871 -5.113 1 97.69 39 PHE B CA 1
ATOM 1419 C C . PHE B 1 39 ? 9.836 -7.594 -4.211 1 97.69 39 PHE B C 1
ATOM 1421 O O . PHE B 1 39 ? 11.047 -7.379 -4.312 1 97.69 39 PHE B O 1
ATOM 1428 N N . SER B 1 40 ? 9.305 -8.414 -3.328 1 97.5 40 SER B N 1
ATOM 1429 C CA . SER B 1 40 ? 10.086 -9.398 -2.582 1 97.5 40 SER B CA 1
ATOM 1430 C C . SER B 1 40 ? 9.539 -10.805 -2.791 1 97.5 40 SER B C 1
ATOM 1432 O O . SER B 1 40 ? 8.328 -11.008 -2.855 1 97.5 40 SER B O 1
ATOM 1434 N N . TRP B 1 41 ? 10.547 -11.734 -2.902 1 97.31 41 TRP B N 1
ATOM 1435 C CA . TRP B 1 41 ? 10.078 -13.094 -3.168 1 97.31 41 TRP B CA 1
ATOM 1436 C C . TRP B 1 41 ? 11.125 -14.125 -2.773 1 97.31 41 TRP B C 1
ATOM 1438 O O . TRP B 1 41 ? 12.312 -13.797 -2.666 1 97.31 41 TRP B O 1
ATOM 1448 N N . ASN B 1 42 ? 10.625 -15.297 -2.459 1 97.06 42 ASN B N 1
ATOM 1449 C CA . ASN B 1 42 ? 11.461 -16.469 -2.236 1 97.06 42 ASN B CA 1
ATOM 1450 C C . ASN B 1 42 ? 10.641 -17.75 -2.268 1 97.06 42 ASN B C 1
ATOM 1452 O O . ASN B 1 42 ? 9.406 -17.719 -2.289 1 97.06 42 ASN B O 1
ATOM 1456 N N . THR B 1 43 ? 11.328 -18.875 -2.328 1 95.38 43 THR B N 1
ATOM 1457 C CA . THR B 1 43 ? 10.688 -20.172 -2.189 1 95.38 43 THR B CA 1
ATOM 1458 C C . THR B 1 43 ? 11.328 -20.969 -1.062 1 95.38 43 THR B C 1
ATOM 1460 O O . THR B 1 43 ? 12.523 -20.812 -0.786 1 95.38 43 THR B O 1
ATOM 1463 N N . LYS B 1 44 ? 10.523 -21.781 -0.478 1 93.56 44 LYS B N 1
ATOM 1464 C CA . LYS B 1 44 ? 11.031 -22.672 0.569 1 93.56 44 LYS B CA 1
ATOM 1465 C C . LYS B 1 44 ? 11.211 -24.094 0.047 1 93.56 44 LYS B C 1
ATOM 1467 O O . LYS B 1 44 ? 11.562 -25 0.806 1 93.56 44 LYS B O 1
ATOM 1472 N N . VAL B 1 45 ? 10.953 -24.203 -1.141 1 92.81 45 VAL B N 1
ATOM 1473 C CA . VAL B 1 45 ? 11.156 -25.5 -1.767 1 92.81 45 VAL B CA 1
ATOM 1474 C C . VAL B 1 45 ? 12.648 -25.734 -2.002 1 92.81 45 VAL B C 1
ATOM 1476 O O . VAL B 1 45 ? 13.25 -25.125 -2.891 1 92.81 45 VAL B O 1
ATOM 1479 N N . VAL B 1 46 ? 13.211 -26.672 -1.263 1 92.5 46 VAL B N 1
ATOM 1480 C CA . VAL B 1 46 ? 14.656 -26.828 -1.29 1 92.5 46 VAL B CA 1
ATOM 1481 C C . VAL B 1 46 ? 15.031 -28.047 -2.137 1 92.5 46 VAL B C 1
ATOM 1483 O O . VAL B 1 46 ? 16.172 -28.188 -2.568 1 92.5 46 VAL B O 1
ATOM 1486 N N . ASN B 1 47 ? 14.133 -28.906 -2.387 1 93.69 47 ASN B N 1
ATOM 1487 C CA . ASN B 1 47 ? 14.453 -30.172 -3.041 1 93.69 47 ASN B CA 1
ATOM 1488 C C . ASN B 1 47 ? 14.477 -30.031 -4.559 1 93.69 47 ASN B C 1
ATOM 1490 O O . ASN B 1 47 ? 14.938 -30.938 -5.266 1 93.69 47 ASN B O 1
ATOM 1494 N N . ARG B 1 48 ? 13.977 -29.016 -5.066 1 94.5 48 ARG B N 1
ATOM 1495 C CA . ARG B 1 48 ? 14.031 -28.734 -6.496 1 94.5 48 ARG B CA 1
ATOM 1496 C C . ARG B 1 48 ? 13.969 -27.234 -6.75 1 94.5 48 ARG B C 1
ATOM 1498 O O . ARG B 1 48 ? 13.469 -26.469 -5.91 1 94.5 48 ARG B O 1
ATOM 1505 N N . SER B 1 49 ? 14.352 -26.891 -7.984 1 96.31 49 SER B N 1
ATOM 1506 C CA . SER B 1 49 ? 14.25 -25.484 -8.367 1 96.31 49 SER B CA 1
ATOM 1507 C C . SER B 1 49 ? 12.836 -25.125 -8.781 1 96.31 49 SER B C 1
ATOM 1509 O O . SER B 1 49 ? 12.172 -25.906 -9.477 1 96.31 49 SER B O 1
ATOM 1511 N N . VAL B 1 50 ? 12.438 -24 -8.328 1 96.94 50 VAL B N 1
ATOM 1512 C CA . VAL B 1 50 ? 11.188 -23.422 -8.82 1 96.94 50 VAL B CA 1
ATOM 1513 C C . VAL B 1 50 ? 11.484 -22.391 -9.898 1 96.94 50 VAL B C 1
ATOM 1515 O O . VAL B 1 50 ? 12.164 -21.391 -9.648 1 96.94 50 VAL B O 1
ATOM 1518 N N . HIS B 1 51 ? 10.922 -22.609 -11.062 1 98.06 51 HIS B N 1
ATOM 1519 C CA . HIS B 1 51 ? 11.148 -21.703 -12.18 1 98.06 51 HIS B CA 1
ATOM 1520 C C . HIS B 1 51 ? 10.008 -20.703 -12.312 1 98.06 51 HIS B C 1
ATOM 1522 O O . HIS B 1 51 ? 8.859 -21 -11.984 1 98.06 51 HIS B O 1
ATOM 1528 N N . TYR B 1 52 ? 10.398 -19.531 -12.805 1 98.19 52 TYR B N 1
ATOM 1529 C CA . TYR B 1 52 ? 9.375 -18.516 -13.016 1 98.19 52 TYR B CA 1
ATOM 1530 C C . TYR B 1 52 ? 9.414 -18 -14.453 1 98.19 52 TYR B C 1
ATOM 1532 O O . TYR B 1 52 ? 10.445 -18.094 -15.133 1 98.19 52 TYR B O 1
ATOM 1540 N N . THR B 1 53 ? 8.297 -17.5 -14.875 1 98.56 53 THR B N 1
ATOM 1541 C CA . THR B 1 53 ? 8.133 -16.672 -16.078 1 98.56 53 THR B CA 1
ATOM 1542 C C . THR B 1 53 ? 7.352 -15.406 -15.75 1 98.56 53 THR B C 1
ATOM 1544 O O . THR B 1 53 ? 6.316 -15.453 -15.078 1 98.56 53 THR B O 1
ATOM 1547 N N . ILE B 1 54 ? 7.848 -14.242 -16.172 1 98.75 54 ILE B N 1
ATOM 1548 C CA . ILE B 1 54 ? 7.176 -12.961 -15.992 1 98.75 54 ILE B CA 1
ATOM 1549 C C . ILE B 1 54 ? 6.82 -12.367 -17.344 1 98.75 54 ILE B C 1
ATOM 1551 O O . ILE B 1 54 ? 7.668 -12.297 -18.25 1 98.75 54 ILE B O 1
ATOM 1555 N N . ARG B 1 55 ? 5.609 -11.992 -17.469 1 98.56 55 ARG B N 1
ATOM 1556 C CA . ARG B 1 55 ? 5.137 -11.305 -18.672 1 98.56 55 ARG B CA 1
ATOM 1557 C C . ARG B 1 55 ? 4.426 -10.008 -18.312 1 98.56 55 ARG B C 1
ATOM 1559 O O . ARG B 1 55 ? 3.521 -10 -17.469 1 98.56 55 ARG B O 1
ATOM 1566 N N . ILE B 1 56 ? 4.848 -8.945 -18.969 1 98.44 56 ILE B N 1
ATOM 1567 C CA . ILE B 1 56 ? 4.242 -7.641 -18.719 1 98.44 56 ILE B CA 1
ATOM 1568 C C . ILE B 1 56 ? 3.51 -7.16 -19.969 1 98.44 56 ILE B C 1
ATOM 1570 O O . ILE B 1 56 ? 4.074 -7.152 -21.062 1 98.44 56 ILE B O 1
ATOM 1574 N N . ILE B 1 57 ? 2.281 -6.82 -19.719 1 97.81 57 ILE B N 1
ATOM 1575 C CA . ILE B 1 57 ? 1.435 -6.359 -20.812 1 97.81 57 ILE B CA 1
ATOM 1576 C C . ILE B 1 57 ? 1.027 -4.906 -20.578 1 97.81 57 ILE B C 1
ATOM 1578 O O . ILE B 1 57 ? 0.516 -4.566 -19.516 1 97.81 57 ILE B O 1
ATOM 1582 N N . THR B 1 58 ? 1.271 -4.082 -21.562 1 96.44 58 THR B N 1
ATOM 1583 C CA . THR B 1 58 ? 0.806 -2.699 -21.562 1 96.44 58 THR B CA 1
ATOM 1584 C C . THR B 1 58 ? -0.244 -2.473 -22.641 1 96.44 58 THR B C 1
ATOM 1586 O O . THR B 1 58 ? -0.141 -3.025 -23.734 1 96.44 58 THR B O 1
ATOM 1589 N N . TYR B 1 59 ? -1.172 -1.579 -22.359 1 95.06 59 TYR B N 1
ATOM 1590 C CA . TYR B 1 59 ? -2.27 -1.35 -23.281 1 95.06 59 TYR B CA 1
ATOM 1591 C C . TYR B 1 59 ? -2.131 0.007 -23.969 1 95.06 59 TYR B C 1
ATOM 1593 O O . TYR B 1 59 ? -2.918 0.346 -24.859 1 95.06 59 TYR B O 1
ATOM 1601 N N . ASP B 1 60 ? -1.269 0.787 -23.531 1 95.06 60 ASP B N 1
ATOM 1602 C CA . ASP B 1 60 ? -0.975 2.109 -24.078 1 95.06 60 ASP B CA 1
ATOM 1603 C C . ASP B 1 60 ? 0.53 2.361 -24.125 1 95.06 60 ASP B C 1
ATOM 1605 O O . ASP B 1 60 ? 1.258 1.99 -23.203 1 95.06 60 ASP B O 1
ATOM 1609 N N . ASN B 1 61 ? 0.998 3.006 -25.156 1 93.94 61 ASN B N 1
ATOM 1610 C CA . ASN B 1 61 ? 2.428 3.229 -25.344 1 93.94 61 ASN B CA 1
ATOM 1611 C C . ASN B 1 61 ? 2.932 4.391 -24.484 1 93.94 61 ASN B C 1
ATOM 1613 O O . ASN B 1 61 ? 4.129 4.68 -24.469 1 93.94 61 ASN B O 1
ATOM 1617 N N . SER B 1 62 ? 2.037 4.918 -23.734 1 94.62 62 SER B N 1
ATOM 1618 C CA . SER B 1 62 ? 2.418 6.066 -22.922 1 94.62 62 SER B CA 1
ATOM 1619 C C . SER B 1 62 ? 3.152 5.629 -21.656 1 94.62 62 SER B C 1
ATOM 1621 O O . SER B 1 62 ? 3.686 6.461 -20.922 1 94.62 62 SER B O 1
ATOM 1623 N N . VAL B 1 63 ? 3.148 4.383 -21.422 1 96.12 63 VAL B N 1
ATOM 1624 C CA . VAL B 1 63 ? 3.885 3.854 -20.281 1 96.12 63 VAL B CA 1
ATOM 1625 C C . VAL B 1 63 ? 4.699 2.637 -20.703 1 96.12 63 VAL B C 1
ATOM 1627 O O . VAL B 1 63 ? 4.215 1.789 -21.453 1 96.12 63 VAL B O 1
ATOM 1630 N N . THR B 1 64 ? 5.922 2.609 -20.219 1 95.88 64 THR B N 1
ATOM 1631 C CA . THR B 1 64 ? 6.801 1.489 -20.531 1 95.88 64 THR B CA 1
ATOM 1632 C C . THR B 1 64 ? 7.332 0.848 -19.25 1 95.88 64 THR B C 1
ATOM 1634 O O . THR B 1 64 ? 8.078 1.479 -18.5 1 95.88 64 THR B O 1
ATOM 1637 N N . PRO B 1 65 ? 6.969 -0.351 -19.047 1 97 65 PRO B N 1
ATOM 1638 C CA . PRO B 1 65 ? 7.559 -1.083 -17.922 1 97 65 PRO B CA 1
ATOM 1639 C C . PRO B 1 65 ? 8.938 -1.654 -18.25 1 97 65 PRO B C 1
ATOM 1641 O O . PRO B 1 65 ? 9.18 -2.09 -19.375 1 97 65 PRO B O 1
ATOM 1644 N N . LEU B 1 66 ? 9.805 -1.574 -17.281 1 97.19 66 LEU B N 1
ATOM 1645 C CA . LEU B 1 66 ? 11.141 -2.15 -17.391 1 97.19 66 LEU B CA 1
ATOM 1646 C C . LEU B 1 66 ? 11.398 -3.152 -16.266 1 97.19 66 LEU B C 1
ATOM 1648 O O . LEU B 1 66 ? 11.484 -2.773 -15.102 1 97.19 66 LEU B O 1
ATOM 1652 N N . LEU B 1 67 ? 11.453 -4.387 -16.688 1 97.75 67 LEU B N 1
ATOM 1653 C CA . LEU B 1 67 ? 11.766 -5.449 -15.734 1 97.75 67 LEU B CA 1
ATOM 1654 C C . LEU B 1 67 ? 13.273 -5.531 -15.492 1 97.75 67 LEU B C 1
ATOM 1656 O O . LEU B 1 67 ? 14.047 -5.723 -16.438 1 97.75 67 LEU B O 1
ATOM 1660 N N . ARG B 1 68 ? 13.719 -5.48 -14.211 1 96.38 68 ARG B N 1
ATOM 1661 C CA . ARG B 1 68 ? 15.141 -5.402 -13.898 1 96.38 68 ARG B CA 1
ATOM 1662 C C . ARG B 1 68 ? 15.703 -6.773 -13.539 1 96.38 68 ARG B C 1
ATOM 1664 O O . ARG B 1 68 ? 16.688 -6.875 -12.812 1 96.38 68 ARG B O 1
ATOM 1671 N N . ILE B 1 69 ? 15.086 -7.789 -13.891 1 97.81 69 ILE B N 1
ATOM 1672 C CA . ILE B 1 69 ? 15.531 -9.18 -13.812 1 97.81 69 ILE B CA 1
ATOM 1673 C C . ILE B 1 69 ? 15.141 -9.914 -15.094 1 97.81 69 ILE B C 1
ATOM 1675 O O . ILE B 1 69 ? 14.336 -9.414 -15.891 1 97.81 69 ILE B O 1
ATOM 1679 N N . PRO B 1 70 ? 15.766 -11.047 -15.344 1 98.25 70 PRO B N 1
ATOM 1680 C CA . PRO B 1 70 ? 15.305 -11.82 -16.5 1 98.25 70 PRO B CA 1
ATOM 1681 C C . PRO B 1 70 ? 13.828 -12.195 -16.406 1 98.25 70 PRO B C 1
ATOM 1683 O O . PRO B 1 70 ? 13.312 -12.414 -15.305 1 98.25 70 PRO B O 1
ATOM 1686 N N . SER B 1 71 ? 13.172 -12.312 -17.578 1 98.38 71 SER B N 1
ATOM 1687 C CA . SER B 1 71 ? 11.75 -12.648 -17.625 1 98.38 71 SER B CA 1
ATOM 1688 C C . SER B 1 71 ? 11.516 -14.109 -17.25 1 98.38 71 SER B C 1
ATOM 1690 O O . SER B 1 71 ? 10.383 -14.516 -16.984 1 98.38 71 SER B O 1
ATOM 1692 N N . THR B 1 72 ? 12.602 -14.898 -17.328 1 98.56 72 THR B N 1
ATOM 1693 C CA . THR B 1 72 ? 12.555 -16.281 -16.891 1 98.56 72 THR B CA 1
ATOM 1694 C C . THR B 1 72 ? 13.766 -16.609 -16.016 1 98.56 72 THR B C 1
ATOM 1696 O O . THR B 1 72 ? 14.828 -16 -16.156 1 98.56 72 THR B O 1
ATOM 1699 N N . GLY B 1 73 ? 13.57 -17.469 -15.062 1 98.19 73 GLY B N 1
ATOM 1700 C CA . GLY B 1 73 ? 14.664 -17.875 -14.195 1 98.19 73 GLY B CA 1
ATOM 1701 C C . GLY B 1 73 ? 14.227 -18.734 -13.023 1 98.19 73 GLY B C 1
ATOM 1702 O O . GLY B 1 73 ? 13.25 -19.484 -13.125 1 98.19 73 GLY B O 1
ATOM 1703 N N . LYS B 1 74 ? 15.047 -18.734 -12 1 98 74 LYS B N 1
ATOM 1704 C CA . LYS B 1 74 ? 14.773 -19.516 -10.789 1 98 74 LYS B CA 1
ATOM 1705 C C . LYS B 1 74 ? 14.422 -18.594 -9.625 1 98 74 LYS B C 1
ATOM 1707 O O . LYS B 1 74 ? 15.031 -17.531 -9.453 1 98 74 LYS B O 1
ATOM 1712 N N . VAL B 1 75 ? 13.469 -19 -8.883 1 97.38 75 VAL B N 1
ATOM 1713 C CA . VAL B 1 75 ? 13.117 -18.281 -7.668 1 97.38 75 VAL B CA 1
ATOM 1714 C C . VAL B 1 75 ? 14.195 -18.5 -6.605 1 97.38 75 VAL B C 1
ATOM 1716 O O . VAL B 1 75 ? 14.625 -19.641 -6.383 1 97.38 75 VAL B O 1
ATOM 1719 N N . PRO B 1 76 ? 14.594 -17.5 -5.941 1 97.81 76 PRO B N 1
ATOM 1720 C CA . PRO B 1 76 ? 15.672 -17.688 -4.965 1 97.81 76 PRO B CA 1
ATOM 1721 C C . PRO B 1 76 ? 15.203 -18.375 -3.686 1 97.81 76 PRO B C 1
ATOM 1723 O O . PRO B 1 76 ? 14.023 -18.281 -3.328 1 97.81 76 PRO B O 1
ATOM 1726 N N . LEU B 1 77 ? 16.125 -18.984 -2.963 1 96.31 77 LEU B N 1
ATOM 1727 C CA . LEU B 1 77 ? 15.844 -19.641 -1.694 1 96.31 77 LEU B CA 1
ATOM 1728 C C . LEU B 1 77 ? 15.859 -18.656 -0.542 1 96.31 77 LEU B C 1
ATOM 1730 O O . LEU B 1 77 ? 15.211 -18.875 0.485 1 96.31 77 LEU B O 1
ATOM 1734 N N . LYS B 1 78 ? 16.594 -17.625 -0.688 1 96.5 78 LYS B N 1
ATOM 1735 C CA . LYS B 1 78 ? 16.594 -16.516 0.277 1 96.5 78 LYS B CA 1
ATOM 1736 C C . LYS B 1 78 ? 15.711 -15.375 -0.204 1 96.5 78 LYS B C 1
ATOM 1738 O O . LYS B 1 78 ? 15.477 -15.219 -1.404 1 96.5 78 LYS B O 1
ATOM 1743 N N . ILE B 1 79 ? 15.281 -14.602 0.707 1 96.31 79 ILE B N 1
ATOM 1744 C CA . ILE B 1 79 ? 14.445 -13.453 0.342 1 96.31 79 ILE B CA 1
ATOM 1745 C C . ILE B 1 79 ? 15.266 -12.477 -0.497 1 96.31 79 ILE B C 1
ATOM 1747 O O . ILE B 1 79 ? 16.328 -12.016 -0.069 1 96.31 79 ILE B O 1
ATOM 1751 N N . GLU B 1 80 ? 14.812 -12.156 -1.683 1 97.38 80 GLU B N 1
ATOM 1752 C CA . GLU B 1 80 ? 15.414 -11.172 -2.574 1 97.38 80 GLU B CA 1
ATOM 1753 C C . GLU B 1 80 ? 14.375 -10.195 -3.111 1 97.38 80 GLU B C 1
ATOM 1755 O O . GLU B 1 80 ? 13.172 -10.445 -2.998 1 97.38 80 GLU B O 1
ATOM 1760 N N . THR B 1 81 ? 14.93 -9.094 -3.535 1 97.62 81 THR B N 1
ATOM 1761 C CA . THR B 1 81 ? 14.031 -8.094 -4.102 1 97.62 81 THR B CA 1
ATOM 1762 C C . THR B 1 81 ? 14.32 -7.883 -5.582 1 97.62 81 THR B C 1
ATOM 1764 O O . THR B 1 81 ? 15.414 -8.203 -6.062 1 97.62 81 THR B O 1
ATOM 1767 N N . PHE B 1 82 ? 13.344 -7.445 -6.387 1 97.69 82 PHE B N 1
ATOM 1768 C CA . PHE B 1 82 ? 13.508 -6.973 -7.758 1 97.69 82 PHE B CA 1
ATOM 1769 C C . PHE B 1 82 ? 12.539 -5.836 -8.062 1 97.69 82 PHE B C 1
ATOM 1771 O O . PHE B 1 82 ? 11.547 -5.656 -7.352 1 97.69 82 PHE B O 1
ATOM 1778 N N . ASN B 1 83 ? 12.844 -5.137 -9.109 1 97.12 83 ASN B N 1
ATOM 1779 C CA . ASN B 1 83 ? 12.047 -3.955 -9.422 1 97.12 83 ASN B CA 1
ATOM 1780 C C . ASN B 1 83 ? 11.438 -4.051 -10.82 1 97.12 83 ASN B C 1
ATOM 1782 O O . ASN B 1 83 ? 12.039 -4.621 -11.727 1 97.12 83 ASN B O 1
ATOM 1786 N N . ILE B 1 84 ? 10.32 -3.531 -10.844 1 97.81 84 ILE B N 1
ATOM 1787 C CA . ILE B 1 84 ? 9.781 -3.127 -12.141 1 97.81 84 ILE B CA 1
ATOM 1788 C C . ILE B 1 84 ? 9.703 -1.604 -12.211 1 97.81 84 ILE B C 1
ATOM 1790 O O . ILE B 1 84 ? 9.078 -0.964 -11.359 1 97.81 84 ILE B O 1
ATOM 1794 N N . GLU B 1 85 ? 10.305 -1.085 -13.195 1 97.44 85 GLU B N 1
ATOM 1795 C CA . GLU B 1 85 ? 10.266 0.358 -13.422 1 97.44 85 GLU B CA 1
ATOM 1796 C C . GLU B 1 85 ? 9.164 0.737 -14.398 1 97.44 85 GLU B C 1
ATOM 1798 O O . GLU B 1 85 ? 8.938 0.035 -15.391 1 97.44 85 GLU B O 1
ATOM 1803 N N . TYR B 1 86 ? 8.562 1.816 -14.062 1 96.38 86 TYR B N 1
ATOM 1804 C CA . TYR B 1 86 ? 7.516 2.342 -14.93 1 96.38 86 TYR B CA 1
ATOM 1805 C C . TYR B 1 86 ? 7.863 3.742 -15.414 1 96.38 86 TYR B C 1
ATOM 1807 O O . TYR B 1 86 ? 7.914 4.688 -14.625 1 96.38 86 TYR B O 1
ATOM 1815 N N . ARG B 1 87 ? 7.957 3.83 -16.719 1 94.31 87 ARG B N 1
ATOM 1816 C CA . ARG B 1 87 ? 8.328 5.117 -17.297 1 94.31 87 ARG B CA 1
ATOM 1817 C C . ARG B 1 87 ? 7.172 5.703 -18.109 1 94.31 87 ARG B C 1
ATOM 1819 O O . ARG B 1 87 ? 6.629 5.043 -18.984 1 94.31 87 ARG B O 1
ATOM 1826 N N . CYS B 1 88 ? 6.832 6.859 -17.766 1 95 88 CYS B N 1
ATOM 1827 C CA . CYS B 1 88 ? 5.867 7.594 -18.578 1 95 88 CYS B CA 1
ATOM 1828 C C . CYS B 1 88 ? 6.516 8.125 -19.844 1 95 88 CYS B C 1
ATOM 1830 O O . CYS B 1 88 ? 7.586 8.734 -19.797 1 95 88 CYS B O 1
ATOM 1832 N N . VAL B 1 89 ? 5.836 7.801 -20.953 1 90.88 89 VAL B N 1
ATOM 1833 C CA . VAL B 1 89 ? 6.367 8.195 -22.25 1 90.88 89 VAL B CA 1
ATOM 1834 C C . VAL B 1 89 ? 5.391 9.148 -22.953 1 90.88 89 VAL B C 1
ATOM 1836 O O . VAL B 1 89 ? 4.18 8.914 -22.938 1 90.88 89 VAL B O 1
ATOM 1839 N N . GLY B 1 90 ? 5.984 10.219 -23.562 1 87 90 GLY B N 1
ATOM 1840 C CA . GLY B 1 90 ? 5.16 11.125 -24.344 1 87 90 GLY B CA 1
ATOM 1841 C C . GLY B 1 90 ? 4.578 12.266 -23.531 1 87 90 GLY B C 1
ATOM 1842 O O . GLY B 1 90 ? 5.199 12.734 -22.578 1 87 90 GLY B O 1
ATOM 1843 N N . ILE B 1 91 ? 3.324 12.812 -24.031 1 86.44 91 ILE B N 1
ATOM 1844 C CA . ILE B 1 91 ? 2.793 14.047 -23.469 1 86.44 91 ILE B CA 1
ATOM 1845 C C . ILE B 1 91 ? 1.401 13.789 -22.891 1 86.44 91 ILE B C 1
ATOM 1847 O O . ILE B 1 91 ? 0.689 14.734 -22.547 1 86.44 91 ILE B O 1
ATOM 1851 N N . LYS B 1 92 ? 1.062 12.555 -22.75 1 89.94 92 LYS B N 1
ATOM 1852 C CA . LYS B 1 92 ? -0.292 12.258 -22.297 1 89.94 92 LYS B CA 1
ATOM 1853 C C . LYS B 1 92 ? -0.365 12.258 -20.766 1 89.94 92 LYS B C 1
ATOM 1855 O O . LYS B 1 92 ? 0.548 11.773 -20.094 1 89.94 92 LYS B O 1
ATOM 1860 N N . THR B 1 93 ? -1.403 12.836 -20.266 1 92.5 93 THR B N 1
ATOM 1861 C CA . THR B 1 93 ? -1.769 12.766 -18.859 1 92.5 93 THR B CA 1
ATOM 1862 C C . THR B 1 93 ? -2.896 11.758 -18.641 1 92.5 93 THR B C 1
ATOM 1864 O O . THR B 1 93 ? -3.867 11.734 -19.406 1 92.5 93 THR B O 1
ATOM 1867 N N . GLY B 1 94 ? -2.746 10.922 -17.656 1 93.38 94 GLY B N 1
ATOM 1868 C CA . GLY B 1 94 ? -3.824 9.984 -17.375 1 93.38 94 GLY B CA 1
ATOM 1869 C C . GLY B 1 94 ? -3.357 8.742 -16.641 1 93.38 94 GLY B C 1
ATOM 1870 O O . GLY B 1 94 ? -2.234 8.703 -16.125 1 93.38 94 GLY B O 1
ATOM 1871 N N . LYS B 1 95 ? -4.25 7.902 -16.453 1 94.25 95 LYS B N 1
ATOM 1872 C CA . LYS B 1 95 ? -4.02 6.602 -15.82 1 94.25 95 LYS B CA 1
ATOM 1873 C C . LYS B 1 95 ? -3.805 5.516 -16.875 1 94.25 95 LYS B C 1
ATOM 1875 O O . LYS B 1 95 ? -4.617 5.363 -17.797 1 94.25 95 LYS B O 1
ATOM 1880 N N . PHE B 1 96 ? -2.783 4.699 -16.672 1 96.5 96 PHE B N 1
ATOM 1881 C CA . PHE B 1 96 ? -2.453 3.676 -17.656 1 96.5 96 PHE B CA 1
ATOM 1882 C C . PHE B 1 96 ? -2.326 2.309 -16.984 1 96.5 96 PHE B C 1
ATOM 1884 O O . PHE B 1 96 ? -1.553 2.143 -16.047 1 96.5 96 PHE B O 1
ATOM 1891 N N . ASP B 1 97 ? -3.016 1.388 -17.547 1 96.81 97 ASP B N 1
ATOM 1892 C CA . ASP B 1 97 ? -3.09 0.052 -16.969 1 96.81 97 ASP B CA 1
ATOM 1893 C C . ASP B 1 97 ? -1.932 -0.821 -17.438 1 96.81 97 ASP B C 1
ATOM 1895 O O . ASP B 1 97 ? -1.562 -0.784 -18.625 1 96.81 97 ASP B O 1
ATOM 1899 N N . ILE B 1 98 ? -1.436 -1.515 -16.547 1 97.62 98 ILE B N 1
ATOM 1900 C CA . ILE B 1 98 ? -0.387 -2.494 -16.812 1 97.62 98 ILE B CA 1
ATOM 1901 C C . ILE B 1 98 ? -0.742 -3.82 -16.141 1 97.62 98 ILE B C 1
ATOM 1903 O O . ILE B 1 98 ? -1.206 -3.842 -14.992 1 97.62 98 ILE B O 1
ATOM 1907 N N . GLN B 1 99 ? -0.591 -4.852 -16.859 1 98.25 99 GLN B N 1
ATOM 1908 C CA . GLN B 1 99 ? -0.802 -6.18 -16.297 1 98.25 99 GLN B CA 1
ATOM 1909 C C . GLN B 1 99 ? 0.519 -6.934 -16.156 1 98.25 99 GLN B C 1
ATOM 1911 O O . GLN B 1 99 ? 1.285 -7.039 -17.109 1 98.25 99 GLN B O 1
ATOM 1916 N N . VAL B 1 100 ? 0.784 -7.434 -14.961 1 98.44 100 VAL B N 1
ATOM 1917 C CA . VAL B 1 100 ? 1.981 -8.227 -14.695 1 98.44 100 VAL B CA 1
ATOM 1918 C C . VAL B 1 100 ? 1.588 -9.664 -14.359 1 98.44 100 VAL B C 1
ATOM 1920 O O . VAL B 1 100 ? 0.937 -9.914 -13.344 1 98.44 100 VAL B O 1
ATOM 1923 N N . ASN B 1 101 ? 2.055 -10.602 -15.203 1 98.62 101 ASN B N 1
ATOM 1924 C CA . ASN B 1 101 ? 1.726 -12.016 -15.016 1 98.62 101 ASN B CA 1
ATOM 1925 C C . ASN B 1 101 ? 2.936 -12.812 -14.539 1 98.62 101 ASN B C 1
ATOM 1927 O O . ASN B 1 101 ? 4 -12.766 -15.156 1 98.62 101 ASN B O 1
ATOM 1931 N N . PHE B 1 102 ? 2.732 -13.484 -13.477 1 98.56 102 PHE B N 1
ATOM 1932 C CA . PHE B 1 102 ? 3.732 -14.406 -12.953 1 98.56 102 PHE B CA 1
ATOM 1933 C C . PHE B 1 102 ? 3.275 -15.852 -13.117 1 98.56 102 PHE B C 1
ATOM 1935 O O . PHE B 1 102 ? 2.135 -16.188 -12.797 1 98.56 102 PHE B O 1
ATOM 1942 N N . ILE B 1 103 ? 4.16 -16.625 -13.562 1 98.06 103 ILE B N 1
ATOM 1943 C CA . ILE B 1 103 ? 3.914 -18.062 -13.641 1 98.06 103 ILE B CA 1
ATOM 1944 C C . ILE B 1 103 ? 5.043 -18.828 -12.945 1 98.06 103 ILE B C 1
ATOM 1946 O O . ILE B 1 103 ? 6.223 -18.609 -13.25 1 98.06 103 ILE B O 1
ATOM 1950 N N . PHE B 1 104 ? 4.688 -19.688 -12.07 1 97.94 104 PHE B N 1
ATOM 1951 C CA . PHE B 1 104 ? 5.652 -20.516 -11.352 1 97.94 104 PHE B CA 1
ATOM 1952 C C . PHE B 1 104 ? 5.406 -21.984 -11.633 1 97.94 104 PHE B C 1
ATOM 1954 O O . PHE B 1 104 ? 4.258 -22.453 -11.633 1 97.94 104 PHE B O 1
ATOM 1961 N N . ASP B 1 105 ? 6.457 -22.703 -11.93 1 96.56 105 ASP B N 1
ATOM 1962 C CA . ASP B 1 105 ? 6.289 -24.125 -12.148 1 96.56 105 ASP B CA 1
ATOM 1963 C C . ASP B 1 105 ? 6.203 -24.891 -10.828 1 96.56 105 ASP B C 1
ATOM 1965 O O . ASP B 1 105 ? 6.961 -25.828 -10.594 1 96.56 105 ASP B O 1
ATOM 1969 N N . TRP B 1 106 ? 5.391 -24.516 -10.055 1 93.25 106 TRP B N 1
ATOM 1970 C CA . TRP B 1 106 ? 5.059 -25.141 -8.773 1 93.25 106 TRP B CA 1
ATOM 1971 C C . TRP B 1 106 ? 3.561 -25.406 -8.672 1 93.25 106 TRP B C 1
ATOM 1973 O O . TRP B 1 106 ? 2.744 -24.547 -8.992 1 93.25 106 TRP B O 1
ATOM 1983 N N . PRO B 1 107 ? 3.162 -26.562 -8.031 1 93.44 107 PRO B N 1
ATOM 1984 C CA . PRO B 1 107 ? 3.977 -27.672 -7.543 1 93.44 107 PRO B CA 1
ATOM 1985 C C . PRO B 1 107 ? 4.598 -28.484 -8.672 1 93.44 107 PRO B C 1
ATOM 1987 O O . PRO B 1 107 ? 5.508 -29.297 -8.43 1 93.44 107 PRO B O 1
ATOM 1990 N N . SER B 1 108 ? 4.105 -28.312 -9.969 1 91.75 108 SER B N 1
ATOM 1991 C CA . SER B 1 108 ? 4.676 -28.984 -11.133 1 91.75 108 SER B CA 1
ATOM 1992 C C . SER B 1 108 ? 4.527 -28.141 -12.391 1 91.75 108 SER B C 1
ATOM 1994 O O . SER B 1 108 ? 3.873 -27.094 -12.367 1 91.75 108 SER B O 1
ATOM 1996 N N . SER B 1 109 ? 5.211 -28.609 -13.453 1 91.75 109 SER B N 1
ATOM 1997 C CA . SER B 1 109 ? 5.121 -27.875 -14.719 1 91.75 109 SER B CA 1
ATOM 1998 C C . SER B 1 109 ? 3.709 -27.938 -15.289 1 91.75 109 SER B C 1
ATOM 2000 O O . SER B 1 109 ? 3.291 -27.031 -16.016 1 91.75 109 SER B O 1
ATOM 2002 N N . THR B 1 110 ? 2.953 -28.953 -14.906 1 93.88 110 THR B N 1
ATOM 2003 C CA . THR B 1 110 ? 1.598 -29.125 -15.414 1 93.88 110 THR B CA 1
ATOM 2004 C C . THR B 1 110 ? 0.583 -28.453 -14.508 1 93.88 110 THR B C 1
ATOM 2006 O O . THR B 1 110 ? -0.51 -28.078 -14.945 1 93.88 110 THR B O 1
ATOM 2009 N N . ASN B 1 111 ? 0.91 -28.359 -13.281 1 94.25 111 ASN B N 1
ATOM 2010 C CA . ASN B 1 111 ? 0.091 -27.656 -12.289 1 94.25 111 ASN B CA 1
ATOM 2011 C C . ASN B 1 111 ? 0.785 -26.406 -11.766 1 94.25 111 ASN B C 1
ATOM 2013 O O . ASN B 1 111 ? 1.236 -26.375 -10.625 1 94.25 111 ASN B O 1
ATOM 2017 N N . GLN B 1 112 ? 0.7 -25.453 -12.578 1 96.81 112 GLN B N 1
ATOM 2018 C CA . GLN B 1 112 ? 1.47 -24.234 -12.32 1 96.81 112 GLN B CA 1
ATOM 2019 C C . GLN B 1 112 ? 0.694 -23.266 -11.43 1 96.81 112 GLN B C 1
ATOM 2021 O O . GLN B 1 112 ? -0.537 -23.297 -11.391 1 96.81 112 GLN B O 1
ATOM 2026 N N . THR B 1 113 ? 1.426 -22.453 -10.695 1 96.75 113 THR B N 1
ATOM 2027 C CA . THR B 1 113 ? 0.851 -21.312 -10.008 1 96.75 113 THR B CA 1
ATOM 2028 C C . THR B 1 113 ? 0.932 -20.062 -10.883 1 96.75 113 THR B C 1
ATOM 2030 O O . THR B 1 113 ? 2.008 -19.703 -11.367 1 96.75 113 THR B O 1
ATOM 2033 N N . LYS B 1 114 ? -0.266 -19.469 -11.078 1 97.31 114 LYS B N 1
ATOM 2034 C CA . LYS B 1 114 ? -0.344 -18.266 -11.914 1 97.31 114 LYS B CA 1
ATOM 2035 C C . LYS B 1 114 ? -0.928 -17.094 -11.133 1 97.31 114 LYS B C 1
ATOM 2037 O O . LYS B 1 114 ? -1.926 -17.25 -10.43 1 97.31 114 LYS B O 1
ATOM 2042 N N . VAL B 1 115 ? -0.251 -15.961 -11.203 1 97.75 115 VAL B N 1
ATOM 2043 C CA . VAL B 1 115 ? -0.695 -14.727 -10.555 1 97.75 115 VAL B CA 1
ATOM 2044 C C . VAL B 1 115 ? -0.711 -13.586 -11.578 1 97.75 115 VAL B C 1
ATOM 2046 O O . VAL B 1 115 ? 0.279 -13.359 -12.273 1 97.75 115 VAL B O 1
ATOM 2049 N N . SER B 1 116 ? -1.824 -12.945 -11.633 1 97.5 116 SER B N 1
ATOM 2050 C CA . SER B 1 116 ? -1.945 -11.781 -12.5 1 97.5 116 SER B CA 1
ATOM 2051 C C . SER B 1 116 ? -2.223 -10.516 -11.688 1 97.5 116 SER B C 1
ATOM 2053 O O . SER B 1 116 ? -3.248 -10.422 -11.008 1 97.5 116 SER B O 1
ATOM 2055 N N . LEU B 1 117 ? -1.356 -9.625 -11.789 1 97.69 117 LEU B N 1
ATOM 2056 C CA . LEU B 1 117 ? -1.483 -8.375 -11.055 1 97.69 117 LEU B CA 1
ATOM 2057 C C . LEU B 1 117 ? -1.846 -7.227 -11.992 1 97.69 117 LEU B C 1
ATOM 2059 O O . LEU B 1 117 ? -1.357 -7.168 -13.125 1 97.69 117 LEU B O 1
ATOM 2063 N N . LYS B 1 118 ? -2.609 -6.344 -11.461 1 95.75 118 LYS B N 1
ATOM 2064 C CA . LYS B 1 118 ? -2.965 -5.137 -12.203 1 95.75 118 LYS B CA 1
ATOM 2065 C C . LYS B 1 118 ? -2.371 -3.893 -11.547 1 95.75 118 LYS B C 1
ATOM 2067 O O . LYS B 1 118 ? -2.592 -3.641 -10.367 1 95.75 118 LYS B O 1
ATOM 2072 N N . HIS B 1 119 ? -1.616 -3.172 -12.336 1 96.31 119 HIS B N 1
ATOM 2073 C CA . HIS B 1 119 ? -1.075 -1.887 -11.906 1 96.31 119 HIS B CA 1
ATOM 2074 C C . HIS B 1 119 ? -1.655 -0.741 -12.727 1 96.31 119 HIS B C 1
ATOM 2076 O O . HIS B 1 119 ? -1.983 -0.919 -13.898 1 96.31 119 HIS B O 1
ATOM 2082 N N . GLU B 1 120 ? -1.81 0.366 -12.055 1 95 120 GLU B N 1
ATOM 2083 C CA . GLU B 1 120 ? -2.219 1.604 -12.711 1 95 120 GLU B CA 1
ATOM 2084 C C . GLU B 1 120 ? -1.187 2.707 -12.508 1 95 120 GLU B C 1
ATOM 2086 O O . GLU B 1 120 ? -1.071 3.256 -11.406 1 95 120 GLU B O 1
ATOM 2091 N N . LYS B 1 121 ? -0.578 3.061 -13.555 1 94.94 121 LYS B N 1
ATOM 2092 C CA . LYS B 1 121 ? 0.425 4.121 -13.492 1 94.94 121 LYS B CA 1
ATOM 2093 C C . LYS B 1 121 ? -0.165 5.461 -13.914 1 94.94 121 LYS B C 1
ATOM 2095 O O . LYS B 1 121 ? -0.773 5.57 -14.977 1 94.94 121 LYS B O 1
ATOM 2100 N N . LEU B 1 122 ? 0.022 6.422 -13.031 1 92.31 122 LEU B N 1
ATOM 2101 C CA . LEU B 1 122 ? -0.366 7.785 -13.391 1 92.31 122 LEU B CA 1
ATOM 2102 C C . LEU B 1 122 ? 0.778 8.508 -14.086 1 92.31 122 LEU B C 1
ATOM 2104 O O . LEU B 1 122 ? 1.937 8.391 -13.688 1 92.31 122 LEU B O 1
ATOM 2108 N N . CYS B 1 123 ? 0.399 9.203 -15.125 1 93.94 123 CYS B N 1
ATOM 2109 C CA . CYS B 1 123 ? 1.352 10.047 -15.844 1 93.94 123 CYS B CA 1
ATOM 2110 C C . CYS B 1 123 ? 0.82 11.461 -16 1 93.94 123 CYS B C 1
ATOM 2112 O O . CYS B 1 123 ? -0.382 11.664 -16.188 1 93.94 123 CYS B O 1
ATOM 2114 N N . LEU B 1 124 ? 1.736 12.414 -15.812 1 89.56 124 LEU B N 1
ATOM 2115 C CA . LEU B 1 124 ? 1.423 13.82 -16.031 1 89.56 124 LEU B CA 1
ATOM 2116 C C . LEU B 1 124 ? 2.23 14.391 -17.203 1 89.56 124 LEU B C 1
ATOM 2118 O O . LEU B 1 124 ? 3.412 14.07 -17.344 1 89.56 124 LEU B O 1
ATOM 2122 N N . ALA B 1 125 ? 1.52 15.172 -17.953 1 82.31 125 ALA B N 1
ATOM 2123 C CA . ALA B 1 125 ? 2.182 15.812 -19.094 1 82.31 125 ALA B CA 1
ATOM 2124 C C . ALA B 1 125 ? 3.342 16.688 -18.625 1 82.31 125 ALA B C 1
ATOM 2126 O O . ALA B 1 125 ? 3.24 17.375 -17.609 1 82.31 125 ALA B O 1
ATOM 2127 N N . GLN B 1 126 ? 4.5 16.281 -18.938 1 67.38 126 GLN B N 1
ATOM 2128 C CA . GLN B 1 126 ? 5.629 17.156 -18.641 1 67.38 126 GLN B CA 1
ATOM 2129 C C . GLN B 1 126 ? 5.516 18.484 -19.375 1 67.38 126 GLN B C 1
ATOM 2131 O O . GLN B 1 126 ? 5.059 18.516 -20.531 1 67.38 126 GLN B O 1
ATOM 2136 N N . THR B 1 127 ? 5.098 19.469 -18.766 1 52.69 127 THR B N 1
ATOM 2137 C CA . THR B 1 127 ? 5.156 20.766 -19.422 1 52.69 127 THR B CA 1
ATOM 2138 C C . THR B 1 127 ? 6.453 20.922 -20.203 1 52.69 127 THR B C 1
ATOM 2140 O O . THR B 1 127 ? 7.543 20.719 -19.656 1 52.69 127 THR B O 1
ATOM 2143 N N . LEU B 1 128 ? 6.473 20.656 -21.438 1 47.59 128 LEU B N 1
ATOM 2144 C CA . LEU B 1 128 ? 7.578 21.109 -22.266 1 47.59 128 LEU B CA 1
ATOM 2145 C C . LEU B 1 128 ? 7.918 22.562 -21.953 1 47.59 128 LEU B C 1
ATOM 2147 O O . LEU B 1 128 ? 7.066 23.453 -22.094 1 47.59 128 LEU B O 1
ATOM 2151 N N . ARG B 1 129 ? 8.523 22.922 -20.844 1 44 129 ARG B N 1
ATOM 2152 C CA . ARG B 1 129 ? 9.109 24.25 -20.828 1 44 129 ARG B CA 1
ATOM 2153 C C . ARG B 1 129 ? 9.742 24.594 -22.188 1 44 129 ARG B C 1
ATOM 2155 O O . ARG B 1 129 ? 10.734 23.969 -22.578 1 44 129 ARG B O 1
ATOM 2162 N N . GLY B 1 130 ? 9.148 24.859 -23.281 1 42.09 130 GLY B N 1
ATOM 2163 C CA . GLY B 1 130 ? 9.719 25.531 -24.438 1 42.09 130 GLY B CA 1
ATOM 2164 C C . GLY B 1 130 ? 10.633 26.688 -24.062 1 42.09 130 GLY B C 1
ATOM 2165 O O . GLY B 1 130 ? 10.312 27.469 -23.172 1 42.09 130 GLY B O 1
ATOM 2166 N N . THR B 1 131 ? 11.969 26.594 -24.219 1 42.53 131 THR B N 1
ATOM 2167 C CA . THR B 1 131 ? 13.133 27.484 -24.219 1 42.53 131 THR B CA 1
ATOM 2168 C C . THR B 1 131 ? 12.789 28.828 -24.828 1 42.53 131 THR B C 1
ATOM 2170 O O . THR B 1 131 ? 13.594 29.766 -24.781 1 42.53 131 THR B O 1
ATOM 2173 N N . TYR B 1 132 ? 11.914 28.828 -25.969 1 39.84 132 TYR B N 1
ATOM 2174 C CA . TYR B 1 132 ? 12.312 29.906 -26.875 1 39.84 132 TYR B CA 1
ATOM 2175 C C . TYR B 1 132 ? 11.844 31.25 -26.344 1 39.84 132 TYR B C 1
ATOM 2177 O O . TYR B 1 132 ? 10.664 31.594 -26.438 1 39.84 132 TYR B O 1
ATOM 2185 N N . VAL B 1 133 ? 12.164 31.734 -25.234 1 34.09 133 VAL B N 1
ATOM 2186 C CA . VAL B 1 133 ? 11.977 33.188 -25.078 1 34.09 133 VAL B CA 1
ATOM 2187 C C . VAL B 1 133 ? 12.805 33.906 -26.141 1 34.09 133 VAL B C 1
ATOM 2189 O O . VAL B 1 133 ? 14.031 33.812 -26.156 1 34.09 133 VAL B O 1
ATOM 2192 N N . GLY B 1 134 ? 12.352 34.188 -27.375 1 29.05 134 GLY B N 1
ATOM 2193 C CA . GLY B 1 134 ? 12.898 35.188 -28.266 1 29.05 134 GLY B CA 1
ATOM 2194 C C . GLY B 1 134 ? 13.18 36.5 -27.562 1 29.05 134 GLY B C 1
ATOM 2195 O O . GLY B 1 134 ? 12.312 37.062 -26.875 1 29.05 134 GLY B O 1
ATOM 2196 N N . LYS B 1 135 ? 14.469 36.875 -27.547 1 29.38 135 LYS B N 1
ATOM 2197 C CA . LYS B 1 135 ? 14.898 38.281 -27.453 1 29.38 135 LYS B CA 1
ATOM 2198 C C . LYS B 1 135 ? 14.312 39.094 -28.594 1 29.38 135 LYS B C 1
ATOM 2200 O O . LYS B 1 135 ? 14.297 38.656 -29.75 1 29.38 135 LYS B O 1
#

Radius of gyration: 22.15 Å; Cα contacts (8 Å, |Δi|>4): 591; chains: 2; bounding box: 51×72×50 Å

Organism: Brugia malayi (NCBI:txid6279)

pLDDT: mean 90.09, std 14.57, range [28.36, 98.75]

Foldseek 3Di:
DDDPDDDDDDQDQDDPNRGDCVSQVDAAEAEAVDFKDKDKDADQDDPDWKKKAKDKDWDDPQKDKDWPDDRIDTGHHDIDMTMITIDGHDFDFDKTKMKMKMWIQPPHVVDIDIGIHIYIYTHHGDPPPPPPPDD/DDDPDDDDDDQDQDDPNDGDCVSQVDAAEAEAVDFKDKDKDADQDDPDWKKKAKDKDWDDPQKDKDWPDDRIDTGHHDIDMTMITIDGHDFDFDKTKMKMKMWIQPPHVVDIDIGIHIYIYTHHGDPPPPPPPDD

InterPro domains:
  IPR003306 WIF domain [PF02019] (2-123)
  IPR003306 WIF domain [PS50814] (1-123)
  IPR003306 WIF domain [SM00469] (1-125)
  IPR038677 WIF domain superfamily [G3DSA:2.60.40.2170] (1-129)

Nearest PDB structures (foldseek):
  7me5-assembly1_A  TM=8.336E-01  e=3.008E-09  Drosophila melanogaster
  6fq0-assembly1_A  TM=7.088E-01  e=2.111E-03  Acinetobacter baumannii
  3f6i-assembly1_A  TM=6.933E-01  e=3.395E-03  Escherichia coli
  7sqc-assembly1_T2  TM=5.512E-01  e=2.608E-03  Chlamydomonas reinhardtii
  3sqb-assembly3_E  TM=5.650E-01  e=1.271E-02  Escherichia coli

Sequence (270 aa):
MIRTLGLDVQLNYIENGFVNLYSVKFPYRINSSISYVQFSWNTKVVNRSVHYTIRIITYDNSVTPLLRIPSTGKVPLKIETFNIEYRCVGIKTGKFDIQVNFIFDWPSSTNQTKVSLKHEKLCLAQTLRGTYVGKMIRTLGLDVQLNYIENGFVNLYSVKFPYRINSSISYVQFSWNTKVVNRSVHYTIRIITYDNSVTPLLRIPSTGKVPLKIETFNIEYRCVGIKTGKFDIQVNFIFDWPSSTNQTKVSLKHEKLCLAQTLRGTYVGK

Solvent-accessible surface area (backbone atoms only — not comparable to full-atom values): 15173 Å² total; per-residue (Å²): 135,56,68,25,30,30,35,72,43,76,45,55,38,19,45,77,83,38,73,31,67,72,58,38,66,54,66,48,77,38,54,61,88,50,48,62,49,54,36,39,33,27,40,87,64,79,90,52,87,41,38,38,40,53,48,78,47,66,81,50,83,44,46,47,77,43,68,74,58,73,50,56,50,70,57,42,73,53,81,42,73,50,44,39,33,49,40,74,40,83,67,62,61,48,78,44,59,32,38,42,35,40,37,32,41,37,95,30,83,85,49,53,40,76,47,62,38,38,37,32,39,38,32,65,47,62,76,73,81,61,83,74,76,80,128,135,56,68,27,30,32,36,71,44,76,43,56,38,20,46,77,84,37,73,32,66,72,58,37,66,55,65,46,76,38,52,61,87,49,48,62,48,54,36,38,34,27,40,86,63,80,91,54,86,41,38,39,40,52,48,78,47,66,82,50,84,44,46,46,77,42,71,73,58,74,51,54,50,69,58,43,73,54,83,44,72,50,42,40,32,48,42,74,38,83,68,60,62,48,78,43,58,34,38,44,36,39,37,30,40,39,92,30,83,87,50,54,41,76,47,63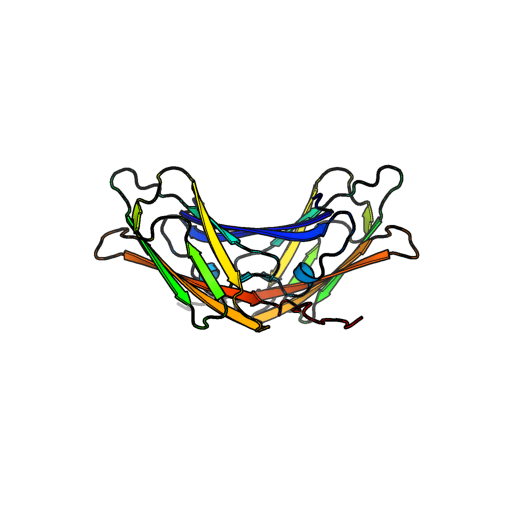,37,38,36,31,39,36,32,64,46,63,73,74,76,76,78,78,74,79,130

Secondary structure (DSSP, 8-state):
--EEEEEEEEEEEEETTEE-HHHHHSPEEE-TT--EEEEEE-----SSPPEEEEEEEESSTTEEEEESS-SEEE--SS-EEEEEEEEE-SS--EEEEEEEEEEE--S-SSS-EEEEEEEEEEE------------/--EEEEEEEEEEEEETTEE-HHHHHSPEEE-TT--EEEEEE-----SSPPEEEEEEEESSTTEEEEESS-SEEE--SS-EEEEEEEEE-SS--EEEEEEEEEEE--S-SSS-EEEEEEEEEEE------------